Protein AF-0000000084947742 (afdb_homodimer)

Structure (mmCIF, N/CA/C/O backbone):
data_AF-0000000084947742-model_v1
#
loop_
_entity.id
_entity.type
_entity.pdbx_description
1 polymer 'TPR domain-containing protein'
#
loop_
_atom_site.group_PDB
_atom_site.id
_atom_site.type_symbol
_atom_site.label_atom_id
_atom_site.label_alt_id
_atom_site.label_comp_id
_atom_site.label_asym_id
_atom_site.label_entity_id
_atom_site.label_seq_id
_atom_site.pdbx_PDB_ins_code
_atom_site.Cartn_x
_atom_site.Cartn_y
_atom_site.Cartn_z
_atom_site.occupancy
_atom_site.B_iso_or_equiv
_atom_site.auth_seq_id
_atom_site.auth_comp_id
_atom_site.auth_asym_id
_atom_site.auth_atom_id
_atom_site.pdbx_PDB_model_num
ATOM 1 N N . MET A 1 1 ? -27.078 -65.938 -3.252 1 35.06 1 MET A N 1
ATOM 2 C CA . MET A 1 1 ? -26.5 -64.938 -4.16 1 35.06 1 MET A CA 1
ATOM 3 C C . MET A 1 1 ? -26.422 -63.594 -3.512 1 35.06 1 MET A C 1
ATOM 5 O O . MET A 1 1 ? -27.453 -62.969 -3.25 1 35.06 1 MET A O 1
ATOM 9 N N . LYS A 1 2 ? -25.5 -63.469 -2.447 1 47.81 2 LYS A N 1
ATOM 10 C CA . LYS A 1 2 ? -25.188 -62.281 -1.698 1 47.81 2 LYS A CA 1
ATOM 11 C C . LYS A 1 2 ? -24.812 -61.125 -2.637 1 47.81 2 LYS A C 1
ATOM 13 O O . LYS A 1 2 ? -23.859 -61.219 -3.404 1 47.81 2 LYS A O 1
ATOM 18 N N . LYS A 1 3 ? -25.828 -60.281 -3.062 1 44.94 3 LYS A N 1
ATOM 19 C CA . LYS A 1 3 ? -25.641 -59.062 -3.834 1 44.94 3 LYS A CA 1
ATOM 20 C C . LYS A 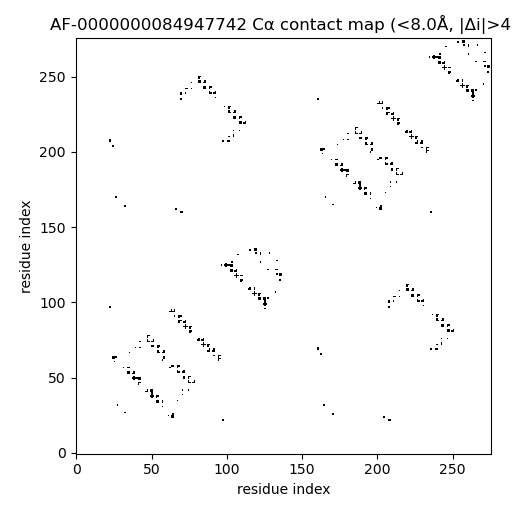1 3 ? -24.594 -58.156 -3.191 1 44.94 3 LYS A C 1
ATOM 22 O O . LYS A 1 3 ? -24.734 -57.75 -2.035 1 44.94 3 LYS A O 1
ATOM 27 N N . ILE A 1 4 ? -23.344 -58.125 -3.652 1 54.28 4 ILE A N 1
ATOM 28 C CA . ILE A 1 4 ? -22.234 -57.25 -3.318 1 54.28 4 ILE A CA 1
ATOM 29 C C . ILE A 1 4 ? -22.516 -55.844 -3.812 1 54.28 4 ILE A C 1
ATOM 31 O O . ILE A 1 4 ? -22.625 -55.625 -5.02 1 54.28 4 ILE A O 1
ATOM 35 N N . ILE A 1 5 ? -23.312 -55.031 -3.131 1 50.84 5 ILE A N 1
ATOM 36 C CA . ILE A 1 5 ? -23.5 -53.594 -3.402 1 50.84 5 ILE A CA 1
ATOM 37 C C . ILE A 1 5 ? -22.172 -52.875 -3.227 1 50.84 5 ILE A C 1
ATOM 39 O O . ILE A 1 5 ? -21.594 -52.844 -2.131 1 50.84 5 ILE A O 1
ATOM 43 N N . PHE A 1 6 ? -21.328 -52.812 -4.266 1 47.34 6 PHE A N 1
ATOM 44 C CA . PHE A 1 6 ? -20.156 -51.969 -4.359 1 47.34 6 PHE A CA 1
ATOM 45 C C . PHE A 1 6 ? -20.516 -50.5 -4.176 1 47.34 6 PHE A C 1
ATOM 47 O O . PHE A 1 6 ? -21.25 -49.938 -4.988 1 47.34 6 PHE A O 1
ATOM 54 N N . PHE A 1 7 ? -20.547 -49.969 -2.973 1 49.28 7 PHE A N 1
ATOM 55 C CA . PHE A 1 7 ? -20.625 -48.531 -2.672 1 49.28 7 PHE A CA 1
ATOM 56 C C . PHE A 1 7 ? -19.422 -47.812 -3.242 1 49.28 7 PHE A C 1
ATOM 58 O O . PHE A 1 7 ? -18.297 -48 -2.793 1 49.28 7 PHE A O 1
ATOM 65 N N . ILE A 1 8 ? -19.422 -47.406 -4.512 1 49.44 8 ILE A N 1
ATOM 66 C CA . ILE A 1 8 ? -18.453 -46.5 -5.113 1 49.44 8 ILE A CA 1
ATOM 67 C C . ILE A 1 8 ? -18.453 -45.188 -4.348 1 49.44 8 ILE A C 1
ATOM 69 O O . ILE A 1 8 ? -19.453 -44.469 -4.32 1 49.44 8 ILE A O 1
ATOM 73 N N . THR A 1 9 ? -17.609 -45.031 -3.322 1 49.88 9 THR A N 1
ATOM 74 C CA . THR A 1 9 ? -17.359 -43.781 -2.646 1 49.88 9 THR A CA 1
ATOM 75 C C . THR A 1 9 ? -16.75 -42.75 -3.609 1 49.88 9 THR A C 1
ATOM 77 O O . THR A 1 9 ? -15.656 -42.969 -4.152 1 49.88 9 THR A O 1
ATOM 80 N N . LEU A 1 10 ? -17.531 -42.031 -4.395 1 49.19 10 LEU A N 1
ATOM 81 C CA . LEU A 1 10 ? -17.094 -40.844 -5.164 1 49.19 10 LEU A CA 1
ATOM 82 C C . LEU A 1 10 ? -16.328 -39.875 -4.285 1 49.19 10 LEU A C 1
ATOM 84 O O . LEU A 1 10 ? -16.906 -39.25 -3.406 1 49.19 10 LEU A O 1
ATOM 88 N N . LEU A 1 11 ? -15.023 -40.094 -4.066 1 47.66 11 LEU A N 1
ATOM 89 C CA . LEU A 1 11 ? -14.117 -39.094 -3.48 1 47.66 11 LEU A CA 1
ATOM 90 C C . LEU A 1 11 ? -14.148 -37.812 -4.27 1 47.66 11 LEU A C 1
ATOM 92 O O . LEU A 1 11 ? -13.625 -37.75 -5.387 1 47.66 11 LEU A O 1
ATOM 96 N N . SER A 1 12 ? -15.141 -37 -4.176 1 46.06 12 SER A N 1
ATOM 97 C CA . SER A 1 12 ? -15.148 -35.625 -4.703 1 46.06 12 SER A CA 1
ATOM 98 C C . SER A 1 12 ? -13.898 -34.875 -4.266 1 46.06 12 SER A C 1
ATOM 100 O O . SER A 1 12 ? -13.648 -34.719 -3.066 1 46.06 12 SER A O 1
ATOM 102 N N . SER A 1 13 ? -12.758 -34.969 -4.988 1 45.84 13 SER A N 1
ATOM 103 C CA . SER A 1 13 ? -11.633 -34.062 -4.801 1 45.84 13 SER A CA 1
ATOM 104 C C . SER A 1 13 ? -12.102 -32.594 -4.758 1 45.84 13 SER A C 1
ATOM 106 O O . SER A 1 13 ? -12.703 -32.094 -5.711 1 45.84 13 SER A O 1
ATOM 108 N N . LEU A 1 14 ? -12.438 -32.125 -3.646 1 42.31 14 LEU A N 1
ATOM 109 C CA . LEU A 1 14 ? -12.539 -30.672 -3.461 1 42.31 14 LEU A CA 1
ATOM 110 C C . LEU A 1 14 ? -11.336 -29.953 -4.062 1 42.31 14 LEU A C 1
ATOM 112 O O . LEU A 1 14 ? -10.227 -30.031 -3.518 1 42.31 14 LEU A O 1
ATOM 116 N N . ILE A 1 15 ? -11.195 -29.984 -5.398 1 40.44 15 ILE A N 1
ATOM 117 C CA . ILE A 1 15 ? -10.289 -28.984 -5.969 1 40.44 15 ILE A CA 1
ATOM 118 C C . ILE A 1 15 ? -10.539 -27.625 -5.316 1 40.44 15 ILE A C 1
ATOM 120 O O . ILE A 1 15 ? -11.57 -27 -5.559 1 40.44 15 ILE A O 1
ATOM 124 N N . THR A 1 16 ? -10.023 -27.469 -4.152 1 38.75 16 THR A N 1
ATOM 125 C CA . THR A 1 16 ? -9.93 -26.109 -3.645 1 38.75 16 THR A CA 1
ATOM 126 C C . THR A 1 16 ? -9.344 -25.188 -4.699 1 38.75 16 THR A C 1
ATOM 128 O O . THR A 1 16 ? -8.172 -25.312 -5.07 1 38.75 16 THR A O 1
ATOM 131 N N . PHE A 1 17 ? -10.148 -24.75 -5.715 1 34.12 17 PHE A N 1
ATOM 132 C CA . PHE A 1 17 ? -9.727 -23.562 -6.453 1 34.12 17 PHE A CA 1
ATOM 133 C C . PHE A 1 17 ? -9.039 -22.562 -5.527 1 34.12 17 PHE A C 1
ATOM 135 O O . PHE A 1 17 ? -9.68 -21.984 -4.648 1 34.12 17 PHE A O 1
ATOM 142 N N . ALA A 1 18 ? -7.812 -22.75 -5.395 1 37.22 18 ALA A N 1
ATOM 143 C CA . ALA A 1 18 ? -7.09 -21.562 -4.93 1 37.22 18 ALA A CA 1
ATOM 1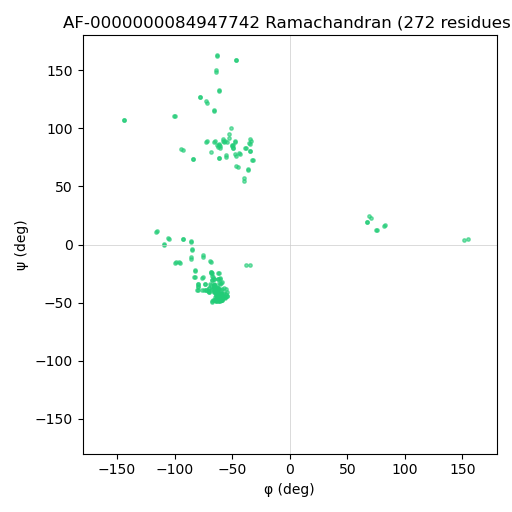44 C C . ALA A 1 18 ? -7.637 -20.297 -5.57 1 37.22 18 ALA A C 1
ATOM 146 O O . ALA A 1 18 ? -7.637 -20.156 -6.797 1 37.22 18 ALA A O 1
ATOM 147 N N . GLN A 1 19 ? -8.656 -19.75 -5.086 1 34.69 19 GLN A N 1
ATOM 148 C CA . GLN A 1 19 ? -8.992 -18.406 -5.566 1 34.69 19 GLN A CA 1
ATOM 149 C C . GLN A 1 19 ? -7.727 -17.609 -5.871 1 34.69 19 GLN A C 1
ATOM 151 O O . GLN A 1 19 ? -6.941 -17.297 -4.969 1 34.69 19 GLN A O 1
ATOM 156 N N . ASN A 1 20 ? -7.164 -17.844 -7.012 1 34.53 20 ASN A N 1
ATOM 157 C CA . ASN A 1 20 ? -6.238 -16.812 -7.48 1 34.53 20 ASN A CA 1
ATOM 158 C C . ASN A 1 20 ? -6.723 -15.422 -7.109 1 34.53 20 ASN A C 1
ATOM 160 O O . ASN A 1 20 ? -7.734 -14.953 -7.637 1 34.53 20 ASN A O 1
ATOM 164 N N . GLU A 1 21 ? -6.777 -15.18 -5.895 1 37.41 21 GLU A N 1
ATOM 165 C CA . GLU A 1 21 ? -7.066 -13.773 -5.621 1 37.41 21 GLU A CA 1
ATOM 166 C C . GLU A 1 21 ? -6.48 -12.867 -6.695 1 37.41 21 GLU A C 1
ATOM 168 O O . GLU A 1 21 ? -5.262 -12.703 -6.777 1 37.41 21 GLU A O 1
ATOM 173 N N . GLU A 1 22 ? -7.152 -12.922 -7.887 1 37.59 22 GLU A N 1
ATOM 174 C CA . GLU A 1 22 ? -6.797 -11.938 -8.906 1 37.59 22 GLU A CA 1
ATOM 175 C C . GLU A 1 22 ? -6.402 -10.609 -8.281 1 37.59 22 GLU A C 1
ATOM 177 O O . GLU A 1 22 ? -7.148 -10.047 -7.477 1 37.59 22 GLU A O 1
ATOM 182 N N . ILE A 1 23 ? -5.168 -10.5 -8.008 1 42.75 23 ILE A N 1
ATOM 183 C CA . ILE A 1 23 ? -4.645 -9.18 -7.672 1 42.75 23 ILE A CA 1
ATOM 184 C C . ILE A 1 23 ? -5.289 -8.125 -8.562 1 42.75 23 ILE A C 1
ATOM 186 O O . ILE A 1 23 ? -4.945 -8.016 -9.742 1 42.75 23 ILE A O 1
ATOM 190 N N . VAL A 1 24 ? -6.637 -8.039 -8.617 1 38.62 24 VAL A N 1
ATOM 191 C CA . VAL A 1 24 ? -7.281 -7.043 -9.461 1 38.62 24 VAL A CA 1
ATOM 192 C C . VAL A 1 24 ? -6.887 -5.641 -9 1 38.62 24 VAL A C 1
ATOM 194 O O . VAL A 1 24 ? -7.18 -5.25 -7.863 1 38.62 24 VAL A O 1
ATOM 197 N N . ASP A 1 25 ? -5.637 -5.156 -9.266 1 47.38 25 ASP A N 1
ATOM 198 C CA . ASP A 1 25 ? -5.402 -3.719 -9.148 1 47.38 25 ASP A CA 1
ATOM 199 C C . ASP A 1 25 ? -6.223 -2.941 -10.18 1 47.38 25 ASP A C 1
ATOM 201 O O . ASP A 1 25 ? -6.184 -3.246 -11.367 1 47.38 25 ASP A O 1
ATOM 205 N N . ASN A 1 26 ? -7.414 -2.564 -9.844 1 53.66 26 ASN A N 1
ATOM 206 C CA . ASN A 1 26 ? -8.227 -1.759 -10.75 1 53.66 26 ASN A CA 1
ATOM 207 C C . ASN A 1 26 ? -7.711 -0.324 -10.836 1 53.66 26 ASN A C 1
ATOM 209 O O . ASN A 1 26 ? -7.895 0.463 -9.906 1 53.66 26 ASN A O 1
ATOM 213 N N . PRO A 1 27 ? -6.766 -0.115 -11.789 1 61 27 PRO A N 1
ATOM 214 C CA . PRO A 1 27 ? -6.355 1.28 -11.977 1 61 27 PRO A CA 1
ATOM 215 C C . PRO A 1 27 ? -7.543 2.236 -12.055 1 61 27 PRO A C 1
ATOM 217 O O . PRO A 1 27 ? -8.672 1.81 -12.328 1 61 27 PRO A O 1
ATOM 220 N N . PHE A 1 28 ? -7.234 3.482 -11.789 1 70.69 28 PHE A N 1
ATOM 221 C CA . PHE A 1 28 ? -8.273 4.492 -11.914 1 70.69 28 PHE A CA 1
ATOM 222 C C . PHE A 1 28 ? -8.789 4.562 -13.344 1 70.69 28 PHE A C 1
ATOM 224 O O . PHE A 1 28 ? -8.008 4.504 -14.297 1 70.69 28 PHE A O 1
ATOM 231 N N . THR A 1 29 ? -10.055 4.57 -13.469 1 75.44 29 THR A N 1
ATOM 232 C CA . THR A 1 29 ? -10.625 4.965 -14.75 1 75.44 29 THR A CA 1
ATOM 233 C C . THR A 1 29 ? -10.281 6.414 -15.078 1 75.44 29 THR A C 1
ATOM 235 O O . THR A 1 29 ? -9.844 7.164 -14.195 1 75.44 29 THR A O 1
ATOM 238 N N . PRO A 1 30 ? -10.398 6.844 -16.328 1 79.62 30 PRO A N 1
ATOM 239 C CA . PRO A 1 30 ? -10.141 8.242 -16.656 1 79.62 30 PRO A CA 1
ATOM 240 C C . PRO A 1 30 ? -10.977 9.211 -15.82 1 79.62 30 PRO A C 1
ATOM 242 O O . PRO A 1 30 ? -10.484 10.266 -15.414 1 79.62 30 PRO A O 1
ATOM 245 N N . GLU A 1 31 ? -12.219 8.875 -15.617 1 85.31 31 GLU A N 1
ATOM 246 C CA . GLU A 1 31 ? -13.078 9.719 -14.797 1 85.31 31 GLU A CA 1
ATOM 247 C C . GLU A 1 31 ? -12.57 9.805 -13.359 1 85.31 31 GLU A C 1
ATOM 249 O O . GLU A 1 31 ? -12.531 10.883 -12.773 1 85.31 31 GLU A O 1
ATOM 254 N N . GLU A 1 32 ? -12.148 8.648 -12.852 1 83.38 32 GLU A N 1
ATOM 255 C CA . GLU A 1 32 ? -11.609 8.602 -11.492 1 83.38 32 GLU A CA 1
ATOM 256 C C . GLU A 1 32 ? -10.312 9.398 -11.391 1 83.38 32 GLU A C 1
ATOM 258 O O . GLU A 1 32 ? -10.07 10.062 -10.383 1 83.38 32 GLU A O 1
ATOM 263 N N . ASN A 1 33 ? -9.57 9.32 -12.398 1 82.19 33 ASN A N 1
ATOM 264 C CA . ASN A 1 33 ? -8.32 10.07 -12.43 1 82.19 33 ASN A CA 1
ATOM 265 C C . ASN A 1 33 ? -8.57 11.578 -12.391 1 82.19 33 ASN A C 1
ATOM 267 O O . ASN A 1 33 ? -7.859 12.312 -11.711 1 82.19 33 ASN A O 1
ATOM 271 N N . THR A 1 34 ? -9.516 12.016 -13.211 1 87.12 34 THR A N 1
ATOM 272 C CA . THR A 1 34 ? -9.883 13.43 -13.219 1 87.12 34 THR A CA 1
ATOM 273 C C . THR A 1 34 ? -10.375 13.859 -11.836 1 87.12 34 THR A C 1
ATOM 275 O O . THR A 1 34 ? -9.984 14.914 -11.336 1 87.12 34 THR A O 1
ATOM 278 N N . LEU A 1 35 ? -11.242 13.086 -11.273 1 91.5 35 LEU A N 1
ATOM 279 C CA . LEU A 1 35 ? -11.758 13.383 -9.938 1 91.5 35 LEU A CA 1
ATOM 280 C C . LEU A 1 35 ? -10.625 13.43 -8.914 1 91.5 35 LEU A C 1
ATOM 282 O O . LEU A 1 35 ? -10.594 14.32 -8.062 1 91.5 35 LEU A O 1
ATOM 286 N N . PHE A 1 36 ? -9.734 12.547 -9.008 1 89.12 36 PHE A N 1
ATOM 287 C CA . PHE A 1 36 ? -8.602 12.492 -8.086 1 89.12 36 PHE A CA 1
ATOM 288 C C . PHE A 1 36 ? -7.742 13.742 -8.219 1 89.12 36 PHE A C 1
ATOM 290 O O . PHE A 1 36 ? -7.367 14.352 -7.215 1 89.12 36 PHE A O 1
ATOM 297 N N . SER A 1 37 ? -7.5 14.094 -9.438 1 87.62 37 SER A N 1
ATOM 298 C CA . SER A 1 37 ? -6.707 15.297 -9.68 1 87.62 37 SER A CA 1
ATOM 299 C C . SER A 1 37 ? -7.391 16.531 -9.117 1 87.62 37 SER A C 1
ATOM 301 O O . SER A 1 37 ? -6.738 17.391 -8.508 1 87.62 37 SER A O 1
ATOM 303 N N . LYS A 1 38 ? -8.586 16.641 -9.297 1 94.12 38 LYS A N 1
ATOM 304 C CA . LYS A 1 38 ? -9.344 17.766 -8.758 1 94.12 38 LYS A CA 1
ATOM 305 C C . LYS A 1 38 ? -9.32 17.766 -7.234 1 94.12 38 LYS A C 1
ATOM 307 O O . LYS A 1 38 ? -9.203 18.812 -6.609 1 94.12 38 LYS A O 1
ATOM 312 N N . ALA A 1 39 ? -9.5 16.594 -6.668 1 94.88 39 ALA A N 1
ATOM 313 C CA . ALA A 1 39 ? -9.461 16.469 -5.211 1 94.88 39 ALA A CA 1
ATOM 314 C C . ALA A 1 39 ? -8.133 16.969 -4.656 1 94.88 39 ALA A C 1
ATOM 316 O O . ALA A 1 39 ? -8.102 17.688 -3.652 1 94.88 39 ALA A O 1
ATOM 317 N N . LEU A 1 40 ? -7.07 16.625 -5.32 1 90.62 40 LEU A N 1
ATOM 318 C CA . LEU A 1 40 ? -5.742 17.047 -4.891 1 90.62 40 LEU A CA 1
ATOM 319 C C . LEU A 1 40 ? -5.598 18.562 -5.008 1 90.62 40 LEU A C 1
ATOM 321 O O . LEU A 1 40 ? -4.965 19.203 -4.156 1 90.62 40 LEU A O 1
ATOM 325 N N . GLU A 1 41 ? -6.117 19.047 -6.027 1 93 41 GLU A N 1
ATOM 326 C CA . GLU A 1 41 ? -6.102 20.5 -6.188 1 93 41 GLU A CA 1
ATOM 327 C C . GLU A 1 41 ? -6.832 21.188 -5.039 1 93 41 GLU A C 1
ATOM 329 O O . GLU A 1 41 ? -6.352 22.203 -4.504 1 93 41 GLU A O 1
ATOM 334 N N . LYS A 1 42 ? -8.008 20.734 -4.688 1 96.56 42 LYS A N 1
ATOM 335 C CA . LYS A 1 42 ? -8.766 21.281 -3.57 1 96.56 42 LYS A CA 1
ATOM 336 C C . LYS A 1 42 ? -7.98 21.156 -2.266 1 96.56 42 LYS A C 1
ATOM 338 O O . LYS A 1 42 ? -7.957 22.094 -1.459 1 96.56 42 LYS A O 1
ATOM 343 N N . LEU A 1 43 ? -7.375 20.031 -2.082 1 94.31 43 LEU A N 1
ATOM 344 C CA . LEU A 1 43 ? -6.566 19.812 -0.887 1 94.31 43 LEU A CA 1
ATOM 345 C C . LEU A 1 43 ? -5.438 20.844 -0.8 1 94.31 43 LEU A C 1
ATOM 347 O O . LEU A 1 43 ? -5.23 21.453 0.247 1 94.31 43 LEU A O 1
ATOM 351 N N . ASN A 1 44 ? -4.754 21.047 -1.874 1 92.12 44 ASN A N 1
ATOM 352 C CA . ASN A 1 44 ? -3.617 21.953 -1.927 1 92.12 44 ASN A CA 1
ATOM 353 C C . ASN A 1 44 ? -4.059 23.406 -1.753 1 92.12 44 ASN A C 1
ATOM 355 O O . ASN A 1 44 ? -3.293 24.234 -1.26 1 92.12 44 ASN A O 1
ATOM 359 N N . SER A 1 45 ? -5.27 23.656 -2.07 1 95.88 45 SER A N 1
ATOM 360 C CA . SER A 1 45 ? -5.828 25 -1.916 1 95.88 45 SER A CA 1
ATOM 361 C C . SER A 1 45 ? -6.504 25.172 -0.558 1 95.88 45 SER A C 1
ATOM 363 O O . SER A 1 45 ? -7.219 26.141 -0.327 1 95.88 45 SER A O 1
ATOM 365 N N . LYS A 1 46 ? -6.402 24.156 0.272 1 96.62 46 LYS A N 1
ATOM 366 C CA . LYS A 1 46 ? -6.918 24.141 1.639 1 96.62 46 LYS A CA 1
ATOM 367 C C . LYS A 1 46 ? -8.445 24.188 1.651 1 96.62 46 LYS A C 1
ATOM 369 O O . LYS A 1 46 ? -9.047 24.719 2.586 1 96.62 46 LYS A O 1
ATOM 374 N N . LYS A 1 47 ? -9.039 23.844 0.568 1 97.56 47 LYS A N 1
ATOM 375 C CA . LYS A 1 47 ? -10.477 23.609 0.514 1 97.56 47 LYS A CA 1
ATOM 376 C C . LYS A 1 47 ? -10.812 22.188 0.952 1 97.56 47 LYS A C 1
ATOM 378 O O . LYS A 1 47 ? -11.312 21.391 0.156 1 97.56 47 LYS A O 1
ATOM 383 N N . TYR A 1 48 ? -10.727 21.922 2.16 1 97.69 48 TYR A N 1
ATOM 384 C CA . TYR A 1 48 ? -10.734 20.562 2.717 1 97.69 48 TYR A CA 1
ATOM 385 C C . TYR A 1 48 ? -12.109 19.938 2.572 1 97.69 48 TYR A C 1
ATOM 387 O O . TYR A 1 48 ? -12.227 18.766 2.18 1 97.69 48 TYR A O 1
ATOM 395 N N . PRO A 1 49 ? -13.195 20.688 2.799 1 98.31 49 PRO A N 1
ATOM 396 C CA . PRO A 1 49 ? -14.5 20.047 2.654 1 98.31 49 PRO A CA 1
ATOM 397 C C . PRO A 1 49 ? -14.758 19.531 1.236 1 98.31 49 PRO A C 1
ATOM 399 O O . PRO A 1 49 ? -15.305 18.438 1.058 1 98.31 49 PRO A O 1
ATOM 402 N N . ASP A 1 50 ? -14.305 20.312 0.278 1 98.38 50 ASP A N 1
ATOM 403 C CA . ASP A 1 50 ? -14.461 19.891 -1.108 1 98.38 50 ASP A CA 1
ATOM 404 C C . ASP A 1 50 ? -13.602 18.656 -1.407 1 98.38 50 ASP A C 1
ATOM 406 O O . ASP A 1 50 ? -14.055 17.719 -2.059 1 98.38 50 ASP A O 1
ATOM 410 N N . ALA A 1 51 ? -12.359 18.719 -1.03 1 97.44 51 ALA A N 1
ATOM 411 C CA . ALA A 1 51 ? -11.453 17.578 -1.207 1 97.44 51 ALA A CA 1
ATOM 412 C C . ALA A 1 51 ? -12.031 16.312 -0.571 1 97.44 51 ALA A C 1
ATOM 414 O O . ALA A 1 51 ? -12.016 15.25 -1.184 1 97.44 51 ALA A O 1
ATOM 415 N N . ILE A 1 52 ? -12.586 16.422 0.671 1 98.19 52 ILE A N 1
ATOM 416 C CA . ILE A 1 52 ? -13.148 15.305 1.422 1 98.19 52 ILE A CA 1
ATOM 417 C C . ILE A 1 52 ? -14.289 14.68 0.629 1 98.19 52 ILE A C 1
ATOM 419 O O . ILE A 1 52 ? -14.359 13.453 0.49 1 98.19 52 ILE A O 1
ATOM 423 N N . GLU A 1 53 ? -15.133 15.492 0.113 1 97.94 53 GLU A N 1
ATOM 424 C CA . GLU A 1 53 ? -16.266 14.992 -0.666 1 97.94 53 GLU A CA 1
ATOM 425 C C . GLU A 1 53 ? -15.789 14.211 -1.888 1 97.94 53 GLU A C 1
ATOM 427 O O . GLU A 1 53 ? -16.266 13.109 -2.152 1 97.94 53 GLU A O 1
ATOM 432 N N . MET A 1 54 ? -14.883 14.781 -2.6 1 96.69 54 MET A N 1
ATOM 433 C CA . MET A 1 54 ? -14.391 14.164 -3.83 1 96.69 54 MET A CA 1
ATOM 434 C C . MET A 1 54 ? -13.648 12.867 -3.535 1 96.69 54 MET A C 1
ATOM 436 O O . MET A 1 54 ? -13.828 11.867 -4.234 1 96.69 54 MET A O 1
ATOM 440 N N . LEU A 1 55 ? -12.859 12.852 -2.508 1 95.81 55 LEU A N 1
ATOM 441 C CA . LEU A 1 55 ? -12.086 11.664 -2.152 1 95.81 55 LEU A CA 1
ATOM 442 C C . LEU A 1 55 ? -12.992 10.555 -1.629 1 95.81 55 LEU A C 1
ATOM 444 O O . LEU A 1 55 ? -12.773 9.375 -1.92 1 95.81 55 LEU A O 1
ATOM 448 N N . ASN A 1 56 ? -13.984 10.922 -0.896 1 96.31 56 ASN A N 1
ATOM 449 C CA . ASN A 1 56 ? -14.953 9.922 -0.458 1 96.31 56 ASN A CA 1
ATOM 450 C C . ASN A 1 56 ? -15.68 9.289 -1.641 1 96.31 56 ASN A C 1
ATOM 452 O O . ASN A 1 56 ? -15.961 8.086 -1.635 1 96.31 56 ASN A O 1
ATOM 456 N N . LYS A 1 57 ? -15.961 10.07 -2.609 1 94.94 57 LYS A N 1
ATOM 457 C CA . LYS A 1 57 ? -16.578 9.531 -3.816 1 94.94 57 LYS A CA 1
ATOM 458 C C . LYS A 1 57 ? -15.656 8.523 -4.5 1 94.94 57 LYS A C 1
ATOM 460 O O . LYS A 1 57 ? -16.125 7.48 -4.98 1 94.94 57 LYS A O 1
ATOM 465 N N . LEU A 1 58 ? -14.414 8.867 -4.578 1 91.19 58 LEU A N 1
ATOM 466 C CA . LEU A 1 58 ? -13.43 7.973 -5.184 1 91.19 58 LEU A CA 1
ATOM 467 C C . LEU A 1 58 ? -13.367 6.648 -4.43 1 91.19 58 LEU A C 1
ATOM 469 O O . LEU A 1 58 ? -13.344 5.582 -5.047 1 91.19 58 LEU A O 1
ATOM 473 N N . ILE A 1 59 ? -13.352 6.688 -3.109 1 89.81 59 ILE A N 1
ATOM 474 C CA . ILE A 1 59 ? -13.242 5.496 -2.271 1 89.81 59 ILE A CA 1
ATOM 475 C C . ILE A 1 59 ? -14.516 4.66 -2.396 1 89.81 59 ILE A C 1
ATOM 477 O O . ILE A 1 59 ? -14.461 3.43 -2.377 1 89.81 59 ILE A O 1
ATOM 481 N N . SER A 1 60 ? -15.602 5.348 -2.535 1 89.94 60 SER A N 1
ATOM 482 C CA . SER A 1 60 ? -16.859 4.637 -2.689 1 89.94 60 SER A CA 1
ATOM 483 C C . SER A 1 60 ? -16.906 3.879 -4.012 1 89.94 60 SER A C 1
ATOM 485 O O . SER A 1 60 ? -17.547 2.828 -4.105 1 89.94 60 SER A O 1
ATOM 487 N N . SER A 1 61 ? -16.219 4.434 -5.004 1 83.62 61 SER A N 1
ATOM 488 C CA . SER A 1 61 ? -16.203 3.807 -6.324 1 83.62 61 SER A CA 1
ATOM 489 C C . SER A 1 61 ? -15.219 2.643 -6.371 1 83.62 61 SER A C 1
ATOM 491 O O . SER A 1 61 ? -15.461 1.641 -7.043 1 83.62 61 SER A O 1
ATOM 493 N N . ASN A 1 62 ? -14.102 2.832 -5.734 1 74 62 ASN A N 1
ATOM 494 C CA . ASN A 1 62 ? -13.07 1.807 -5.676 1 74 62 ASN A CA 1
ATOM 495 C C . ASN A 1 62 ? -12.359 1.803 -4.324 1 74 62 ASN A C 1
ATOM 497 O O . ASN A 1 62 ? -11.453 2.609 -4.09 1 74 62 ASN A O 1
ATOM 501 N N . LYS A 1 63 ? -12.625 0.823 -3.523 1 74.88 63 LYS A N 1
ATOM 502 C CA . LYS A 1 63 ? -12.117 0.79 -2.156 1 74.88 63 LYS A 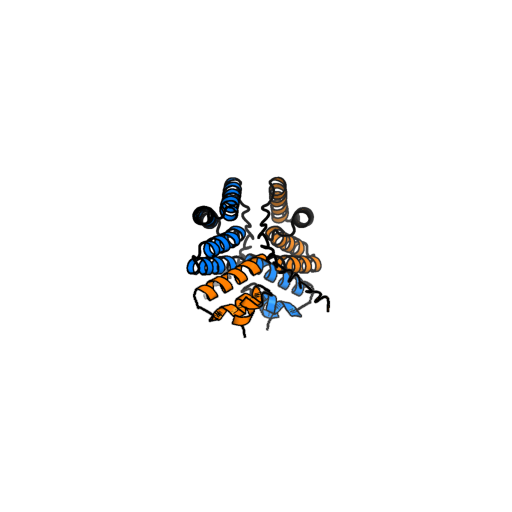CA 1
ATOM 503 C C . LYS A 1 63 ? -10.711 0.202 -2.111 1 74.88 63 LYS A C 1
ATOM 505 O O . LYS A 1 63 ? -10.047 0.241 -1.071 1 74.88 63 LYS A O 1
ATOM 510 N N . GLU A 1 64 ? -10.281 -0.211 -3.178 1 67.19 64 GLU A N 1
ATOM 511 C CA . GLU A 1 64 ? -9.023 -0.951 -3.16 1 67.19 64 GLU A CA 1
ATOM 512 C C . GLU A 1 64 ? -7.84 -0.037 -3.467 1 67.19 64 GLU A C 1
ATOM 514 O O . GLU A 1 64 ? -6.688 -0.396 -3.211 1 67.19 64 GLU A O 1
ATOM 519 N N . HIS A 1 65 ? -8.188 1.103 -3.998 1 69.56 65 HIS A N 1
ATOM 520 C CA . HIS A 1 65 ? -7.094 2.031 -4.27 1 69.56 65 HIS A CA 1
ATOM 521 C C . HIS A 1 65 ? -6.633 2.727 -2.992 1 69.56 65 HIS A C 1
ATOM 523 O O . HIS A 1 65 ? -7.422 3.4 -2.328 1 69.56 65 HIS A O 1
ATOM 529 N N . LYS A 1 66 ? -5.379 2.697 -2.666 1 70.94 66 LYS A N 1
ATOM 530 C CA . LYS A 1 66 ? -4.883 3.191 -1.387 1 70.94 66 LYS A CA 1
ATOM 531 C C . LYS A 1 66 ? -4.688 4.703 -1.42 1 70.94 66 LYS A C 1
ATOM 533 O O . LYS A 1 66 ? -4.859 5.379 -0.405 1 70.94 66 LYS A O 1
ATOM 538 N N . SER A 1 67 ? -4.426 5.207 -2.602 1 78.38 67 SER A N 1
ATOM 539 C CA . SER A 1 67 ? -4.008 6.602 -2.695 1 78.38 67 SER A CA 1
ATOM 540 C C . SER A 1 67 ? -5.07 7.539 -2.131 1 78.38 67 SER A C 1
ATOM 542 O O . SER A 1 67 ? -4.754 8.469 -1.382 1 78.38 67 SER A O 1
ATOM 544 N N . PRO A 1 68 ? -6.348 7.293 -2.492 1 87.44 68 PRO A N 1
ATOM 545 C CA . PRO A 1 68 ? -7.332 8.234 -1.951 1 87.44 68 PRO A CA 1
ATOM 546 C C . PRO A 1 68 ? -7.367 8.234 -0.425 1 87.44 68 PRO A C 1
ATOM 548 O O . PRO A 1 68 ? -7.672 9.266 0.186 1 87.44 68 PRO A O 1
ATOM 551 N N . TYR A 1 69 ? -7.051 7.148 0.198 1 88.12 69 TYR A N 1
ATOM 552 C CA . TYR A 1 69 ? -7.062 7.094 1.655 1 88.12 69 TYR A CA 1
ATOM 553 C C . TYR A 1 69 ? -5.996 8.016 2.242 1 88.12 69 TYR A C 1
ATOM 555 O O . TYR A 1 69 ? -6.23 8.672 3.262 1 88.12 69 TYR A O 1
ATOM 563 N N . PHE A 1 70 ? -4.918 8.117 1.636 1 86.81 70 PHE A N 1
ATOM 564 C CA . PHE A 1 70 ? -3.826 8.961 2.105 1 86.81 70 PHE A CA 1
ATOM 565 C C . PHE A 1 70 ? -4.246 10.43 2.123 1 86.81 70 PHE A C 1
ATOM 567 O O . PHE A 1 70 ? -4.07 11.117 3.131 1 86.81 70 PHE A O 1
ATOM 574 N N . TYR A 1 71 ? -4.832 10.773 1.101 1 90.25 71 TYR A N 1
ATOM 575 C CA . TYR A 1 71 ? -5.172 12.188 0.963 1 90.25 71 TYR A CA 1
ATOM 576 C C . TYR A 1 71 ? -6.422 12.531 1.766 1 90.25 71 TYR A C 1
ATOM 578 O O . TYR A 1 71 ? -6.543 13.641 2.295 1 90.25 71 TYR A O 1
ATOM 586 N N . LEU A 1 72 ? -7.301 11.594 1.825 1 95.19 72 LEU A N 1
ATOM 587 C CA . LEU A 1 72 ? -8.492 11.82 2.633 1 95.19 72 LEU A CA 1
ATOM 588 C C . LEU A 1 72 ? -8.133 11.969 4.105 1 95.19 72 LEU A C 1
ATOM 590 O O . LEU A 1 72 ? -8.711 12.805 4.805 1 95.19 72 LEU A O 1
ATOM 594 N N . THR A 1 73 ? -7.141 11.172 4.551 1 96.19 73 THR A N 1
ATOM 595 C CA . THR A 1 73 ? -6.707 11.312 5.934 1 96.19 73 THR A CA 1
ATOM 596 C C . THR A 1 73 ? -6.105 12.695 6.172 1 96.19 73 THR A C 1
ATOM 598 O O . THR A 1 73 ? -6.391 13.344 7.184 1 96.19 73 THR A O 1
ATOM 601 N N . GLN A 1 74 ? -5.344 13.156 5.262 1 93.94 74 GLN A N 1
ATOM 602 C CA . GLN A 1 74 ? -4.77 14.492 5.383 1 93.94 74 GLN A CA 1
ATOM 603 C C . GLN A 1 74 ? -5.859 15.562 5.41 1 93.94 74 GLN A C 1
ATOM 605 O O . GLN A 1 74 ? -5.805 16.484 6.223 1 93.94 74 GLN A O 1
ATOM 610 N N . ALA A 1 75 ? -6.77 15.461 4.551 1 96.94 75 ALA A N 1
ATOM 611 C CA . ALA A 1 75 ? -7.867 16.422 4.484 1 96.94 75 ALA A CA 1
ATOM 612 C C . ALA A 1 75 ? -8.641 16.469 5.797 1 96.94 75 ALA A C 1
ATOM 614 O O . ALA A 1 75 ? -8.914 17.547 6.332 1 96.94 75 ALA A O 1
ATOM 615 N N . TYR A 1 76 ? -8.992 15.305 6.324 1 98.12 76 TYR A N 1
ATOM 616 C CA . TYR A 1 76 ? -9.711 15.25 7.594 1 98.12 76 TYR A CA 1
ATOM 617 C C . TYR A 1 76 ? -8.883 15.867 8.719 1 98.12 76 TYR A C 1
ATOM 619 O O . TYR A 1 76 ? -9.414 16.594 9.562 1 98.12 76 TYR A O 1
ATOM 627 N N . PHE A 1 77 ? -7.621 15.57 8.727 1 97.62 77 PHE A N 1
ATOM 628 C CA . PHE A 1 77 ? -6.762 16.094 9.781 1 97.62 77 PHE A CA 1
ATOM 629 C C . PHE A 1 77 ? -6.684 17.609 9.711 1 97.62 77 PHE A C 1
ATOM 631 O O . PHE A 1 77 ? -6.875 18.297 10.719 1 97.62 77 PHE A O 1
ATOM 638 N N . GLU A 1 78 ? -6.441 18.078 8.531 1 96.56 78 GLU A N 1
ATOM 639 C CA . GLU A 1 78 ? -6.305 19.531 8.344 1 96.56 78 GLU A CA 1
ATOM 640 C C . GLU A 1 78 ? -7.621 20.25 8.617 1 96.56 78 GLU A C 1
ATOM 642 O O . GLU A 1 78 ? -7.629 21.391 9.062 1 96.56 78 GLU A O 1
ATOM 647 N N . ASN A 1 79 ? -8.703 19.578 8.367 1 97.75 79 ASN A N 1
ATOM 648 C CA . ASN A 1 79 ? -10.023 20.141 8.633 1 97.75 79 ASN A CA 1
ATOM 649 C C . ASN A 1 79 ? -10.445 19.906 10.078 1 97.75 79 ASN A C 1
ATOM 651 O O . ASN A 1 79 ? -11.609 20.125 10.438 1 97.75 79 ASN A O 1
ATOM 655 N N . LYS A 1 80 ? -9.57 19.297 10.883 1 97.81 80 LYS A N 1
ATOM 656 C CA . LYS A 1 80 ? -9.727 19.094 12.32 1 97.81 80 LYS A CA 1
ATOM 657 C C . LYS A 1 80 ? -10.836 18.094 12.625 1 97.81 80 LYS A C 1
ATOM 659 O O . LYS A 1 80 ? -11.5 18.188 13.656 1 97.81 80 LYS A O 1
ATOM 664 N N . GLN A 1 81 ? -11.109 17.25 11.711 1 98.25 81 GLN A N 1
ATOM 665 C CA . GLN A 1 81 ? -11.969 16.094 11.906 1 98.25 81 GLN A CA 1
ATOM 666 C C . GLN A 1 81 ? -11.148 14.859 12.258 1 98.25 81 GLN A C 1
ATOM 668 O O . GLN A 1 81 ? -11.008 13.945 11.438 1 98.25 81 GLN A O 1
ATOM 673 N N . TYR A 1 82 ? -10.812 14.75 13.461 1 97.81 82 TYR A N 1
ATOM 674 C CA . TYR A 1 82 ? -9.805 13.789 13.883 1 97.81 82 TYR A CA 1
ATOM 675 C C . TYR A 1 82 ? -10.391 12.391 13.992 1 97.81 82 TYR A C 1
ATOM 677 O O . TYR A 1 82 ? -9.711 11.398 13.695 1 97.81 82 TYR A O 1
ATOM 685 N N . SER A 1 83 ? -11.633 12.258 14.422 1 97.81 83 SER A N 1
ATOM 686 C CA . SER A 1 83 ? -12.25 10.938 14.508 1 97.81 83 SER A CA 1
ATOM 687 C C . SER A 1 83 ? -12.367 10.289 13.133 1 97.81 83 SER A C 1
ATOM 689 O O . SER A 1 83 ? -12.062 9.109 12.969 1 97.81 83 SER A O 1
ATOM 691 N N . GLU A 1 84 ? -12.781 11.117 12.195 1 97.94 84 GLU A N 1
ATOM 692 C CA . GLU A 1 84 ? -12.875 10.633 10.82 1 97.94 84 GLU A CA 1
ATOM 693 C C . GLU A 1 84 ? -11.492 10.312 10.25 1 97.94 84 GLU A C 1
ATOM 695 O O . GLU A 1 84 ? -11.328 9.328 9.523 1 97.94 84 GLU A O 1
ATOM 700 N N . CYS A 1 85 ? -10.531 11.133 10.594 1 97.5 85 CYS A N 1
ATOM 701 C CA . CYS A 1 85 ? -9.156 10.867 10.188 1 97.5 85 CYS A CA 1
ATOM 702 C C . CYS A 1 85 ? -8.695 9.492 10.656 1 97.5 85 CYS A C 1
ATOM 704 O O . CYS A 1 85 ? -8.195 8.703 9.867 1 97.5 85 CYS A O 1
ATOM 706 N N . VAL A 1 86 ? -8.984 9.164 11.898 1 96.69 86 VAL A N 1
ATOM 707 C CA . VAL A 1 86 ? -8.586 7.883 12.469 1 96.69 86 VAL A CA 1
ATOM 708 C C . VAL A 1 86 ? -9.289 6.746 11.727 1 96.69 86 VAL A C 1
ATOM 710 O O . VAL A 1 86 ? -8.664 5.734 11.398 1 96.69 86 VAL A O 1
ATOM 713 N N . GLU A 1 87 ? -10.531 6.945 11.484 1 95.81 87 GLU A N 1
ATOM 714 C CA . GLU A 1 87 ? -11.305 5.926 10.789 1 95.81 87 GLU A CA 1
ATOM 715 C C . GLU A 1 87 ? -10.742 5.648 9.406 1 95.81 87 GLU A C 1
ATOM 717 O O . GLU A 1 87 ? -10.531 4.492 9.031 1 95.81 87 GLU A O 1
ATOM 722 N N . ILE A 1 88 ? -10.414 6.688 8.672 1 95 88 ILE A N 1
ATOM 723 C CA . ILE A 1 88 ? -9.945 6.531 7.305 1 95 88 ILE A CA 1
ATOM 724 C C . ILE A 1 88 ? -8.523 5.957 7.309 1 95 88 ILE A C 1
ATOM 726 O O . ILE A 1 88 ? -8.188 5.113 6.477 1 95 88 ILE A O 1
ATOM 730 N N . CYS A 1 89 ? -7.703 6.391 8.219 1 92.19 89 CYS A N 1
ATOM 731 C CA . CYS A 1 89 ? -6.383 5.793 8.359 1 92.19 89 CYS A CA 1
ATOM 732 C C . CYS A 1 89 ? -6.484 4.293 8.594 1 92.19 89 CYS A C 1
ATOM 734 O O . CYS A 1 89 ? -5.781 3.508 7.957 1 92.19 89 CYS A O 1
ATOM 736 N N . THR A 1 90 ? -7.359 3.924 9.477 1 89.75 90 THR A N 1
ATOM 737 C CA . THR A 1 90 ? -7.531 2.521 9.836 1 89.75 90 THR A CA 1
ATOM 738 C C . THR A 1 90 ? -8 1.706 8.633 1 89.75 90 THR A C 1
ATOM 740 O O . THR A 1 90 ? -7.484 0.618 8.375 1 89.75 90 THR A O 1
ATOM 743 N N . LYS A 1 91 ? -8.945 2.26 7.895 1 87.44 91 LYS A N 1
ATOM 744 C CA . LYS A 1 91 ? -9.414 1.582 6.691 1 87.44 91 LYS A CA 1
ATOM 745 C C . LYS A 1 91 ? -8.289 1.442 5.668 1 87.44 91 LYS A C 1
ATOM 747 O O . LYS A 1 91 ? -8.117 0.379 5.066 1 87.44 91 LYS A O 1
ATOM 752 N N . GLY A 1 92 ? -7.566 2.584 5.453 1 83.62 92 GLY A N 1
ATOM 753 C CA . GLY A 1 92 ? -6.465 2.551 4.504 1 83.62 92 GLY A CA 1
ATOM 754 C C . GLY A 1 92 ? -5.395 1.537 4.863 1 83.62 92 GLY A C 1
ATOM 755 O O . GLY A 1 92 ? -4.832 0.88 3.986 1 83.62 92 GLY A O 1
ATOM 756 N N . LEU A 1 93 ? -5.129 1.435 6.156 1 79.44 93 LEU A N 1
ATOM 757 C CA . LEU A 1 93 ? -4.109 0.508 6.637 1 79.44 93 LEU A CA 1
ATOM 758 C C . LEU A 1 93 ? -4.555 -0.938 6.445 1 79.44 93 LEU A C 1
ATOM 760 O O . LEU A 1 93 ? -3.725 -1.848 6.398 1 79.44 93 LEU A O 1
ATOM 764 N N . ALA A 1 94 ? -5.824 -1.046 6.387 1 72.5 94 ALA A N 1
ATOM 765 C CA . ALA A 1 94 ? -6.363 -2.393 6.227 1 72.5 94 ALA A CA 1
ATOM 766 C C . ALA A 1 94 ? -6.336 -2.824 4.766 1 72.5 94 ALA A C 1
ATOM 768 O O . ALA A 1 94 ? -6.48 -4.012 4.457 1 72.5 94 ALA A O 1
ATOM 769 N N . ILE A 1 95 ? -6.305 -1.578 3.941 1 60.12 95 ILE A N 1
ATOM 770 C CA . ILE A 1 95 ? -6.199 -1.875 2.516 1 60.12 95 ILE A CA 1
ATOM 771 C C . ILE A 1 95 ? -4.797 -2.387 2.199 1 60.12 95 ILE A C 1
ATOM 773 O O . ILE A 1 95 ? -3.801 -1.749 2.549 1 60.12 95 ILE A O 1
ATOM 777 N N . GLY A 1 96 ? -4.582 -3.498 1.688 1 57.22 96 GLY A N 1
ATOM 778 C CA . GLY A 1 96 ? -3.24 -3.99 1.422 1 57.22 96 GLY A CA 1
ATOM 779 C C . GLY A 1 96 ? -3.156 -5.504 1.374 1 57.22 96 GLY A C 1
ATOM 780 O O . GLY A 1 96 ? -2.076 -6.074 1.522 1 57.22 96 GLY A O 1
ATOM 781 N N . PRO A 1 97 ? -4.34 -5.93 1.49 1 54.69 97 PRO A N 1
ATOM 782 C CA . PRO A 1 97 ? -4.223 -7.367 1.239 1 54.69 97 PRO A CA 1
ATOM 783 C C . PRO A 1 97 ? -3.213 -7.691 0.142 1 54.69 97 PRO A C 1
ATOM 785 O O . PRO A 1 97 ? -2.643 -8.789 0.129 1 54.69 97 PRO A O 1
ATOM 788 N N . LYS A 1 98 ? -2.941 -6.508 -0.633 1 60.56 98 LYS A N 1
ATOM 789 C CA . LYS A 1 98 ? -1.962 -6.844 -1.663 1 60.56 98 LYS A CA 1
ATOM 790 C C . LYS A 1 98 ? -0.559 -6.957 -1.073 1 60.56 98 LYS A C 1
ATOM 792 O O . LYS A 1 98 ? 0.264 -7.734 -1.561 1 60.56 98 LYS A O 1
ATOM 797 N N . GLU A 1 99 ? -0.401 -6.09 0.115 1 68.06 99 GLU A N 1
ATOM 798 C CA . GLU A 1 99 ? 0.832 -6.34 0.856 1 68.06 99 GLU A CA 1
ATOM 799 C C . GLU A 1 99 ? 0.897 -7.781 1.347 1 68.06 99 GLU A C 1
ATOM 801 O O . GLU A 1 99 ? 1.97 -8.391 1.365 1 68.06 99 GLU A O 1
ATOM 806 N N . ASN A 1 100 ? -0.229 -8.266 1.634 1 74.69 100 ASN A N 1
ATOM 807 C CA . ASN A 1 100 ? -0.329 -9.672 2.01 1 74.69 100 ASN A CA 1
ATOM 808 C C . ASN A 1 100 ? 0.151 -10.586 0.888 1 74.69 100 ASN A C 1
ATOM 810 O O . ASN A 1 100 ? 0.826 -11.586 1.143 1 74.69 100 ASN A O 1
ATOM 814 N N . LEU A 1 101 ? -0.122 -10.086 -0.283 1 82.38 101 LEU A N 1
ATOM 815 C CA . LEU A 1 101 ? 0.284 -10.883 -1.432 1 82.38 101 LEU A CA 1
ATOM 816 C C . LEU A 1 101 ? 1.802 -10.891 -1.579 1 82.38 101 LEU A C 1
ATOM 818 O O . LEU A 1 101 ? 2.393 -11.93 -1.904 1 82.38 101 LEU A O 1
ATOM 822 N N . LEU A 1 102 ? 2.424 -9.727 -1.342 1 89 102 LEU A N 1
ATOM 823 C CA . LEU A 1 102 ? 3.879 -9.672 -1.429 1 89 102 LEU A CA 1
ATOM 824 C C . LEU A 1 102 ? 4.523 -10.57 -0.381 1 89 102 LEU A C 1
ATOM 826 O O . LEU A 1 102 ? 5.48 -11.289 -0.677 1 89 102 LEU A O 1
ATOM 830 N N . ASN A 1 103 ? 3.973 -10.555 0.823 1 88.81 103 ASN A N 1
ATOM 831 C CA . ASN A 1 103 ? 4.465 -11.461 1.854 1 88.81 103 ASN A CA 1
ATOM 832 C C . ASN A 1 103 ? 4.25 -12.922 1.467 1 88.81 103 ASN A C 1
ATOM 834 O O . ASN A 1 103 ? 5.117 -13.766 1.699 1 88.81 103 ASN A O 1
ATOM 838 N N . TYR A 1 104 ? 3.162 -13.227 0.872 1 93.31 104 TYR A N 1
ATOM 839 C CA . TYR A 1 104 ? 2.822 -14.57 0.427 1 93.31 104 TYR A CA 1
ATOM 840 C C . TYR A 1 104 ? 3.822 -15.07 -0.61 1 93.31 104 TYR A C 1
ATOM 842 O O . TYR A 1 104 ? 4.406 -16.141 -0.45 1 93.31 104 TYR A O 1
ATOM 850 N N . TYR A 1 105 ? 4.086 -14.297 -1.562 1 95.12 105 TYR A N 1
ATOM 851 C CA . TYR A 1 105 ? 4.977 -14.711 -2.641 1 95.12 105 TYR A CA 1
ATOM 852 C C . TYR A 1 105 ? 6.426 -14.734 -2.172 1 95.12 105 TYR A C 1
ATOM 854 O O . TYR A 1 105 ? 7.219 -15.562 -2.619 1 95.12 105 TYR A O 1
ATOM 862 N N . ARG A 1 106 ? 6.758 -13.812 -1.286 1 95.94 106 ARG A N 1
ATOM 863 C CA . ARG A 1 106 ? 8.117 -13.852 -0.754 1 95.94 106 ARG A CA 1
ATOM 864 C C . ARG A 1 106 ? 8.359 -15.133 0.039 1 95.94 106 ARG A C 1
ATOM 866 O O . ARG A 1 106 ? 9.414 -15.758 -0.092 1 95.94 106 ARG A O 1
ATOM 873 N N . ALA A 1 107 ? 7.379 -15.547 0.799 1 96.5 107 ALA A N 1
ATOM 874 C CA . ALA A 1 107 ? 7.48 -16.797 1.554 1 96.5 107 ALA A CA 1
ATOM 875 C C . ALA A 1 107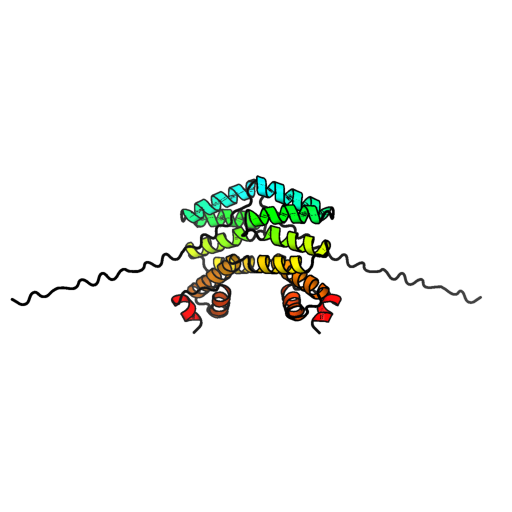 ? 7.586 -18 0.618 1 96.5 107 ALA A C 1
ATOM 877 O O . ALA A 1 107 ? 8.469 -18.844 0.776 1 96.5 107 ALA A O 1
ATOM 878 N N . LYS A 1 108 ? 6.742 -18.047 -0.341 1 97 108 LYS A N 1
ATOM 879 C CA . LYS A 1 108 ? 6.754 -19.156 -1.286 1 97 108 LYS A CA 1
ATOM 880 C C . LYS A 1 108 ? 8.078 -19.234 -2.043 1 97 108 LYS A C 1
ATOM 882 O O . LYS A 1 108 ? 8.641 -20.312 -2.225 1 97 108 LYS A O 1
ATOM 887 N N . ALA A 1 109 ? 8.531 -18.109 -2.488 1 97.69 109 ALA A N 1
ATOM 888 C CA . ALA A 1 109 ? 9.797 -18.062 -3.205 1 97.69 109 ALA A CA 1
ATOM 889 C C . ALA A 1 109 ? 10.945 -18.531 -2.311 1 97.69 109 ALA A C 1
ATOM 891 O O . ALA A 1 109 ? 11.82 -19.281 -2.748 1 97.69 109 ALA A O 1
ATOM 892 N N . ASN A 1 110 ? 10.961 -18.078 -1.077 1 97.5 110 ASN A N 1
ATOM 893 C CA . ASN A 1 110 ? 12.016 -18.484 -0.16 1 97.5 110 ASN A CA 1
ATOM 894 C C . ASN A 1 110 ? 11.961 -19.969 0.135 1 97.5 110 ASN A C 1
ATOM 896 O O . ASN A 1 110 ? 13 -20.625 0.306 1 97.5 110 ASN A O 1
ATOM 900 N N . ILE A 1 111 ? 10.781 -20.531 0.193 1 96.75 111 ILE A N 1
ATOM 901 C CA . ILE A 1 111 ? 10.625 -21.969 0.361 1 96.75 111 ILE A CA 1
ATOM 902 C C . ILE A 1 111 ? 11.281 -22.688 -0.813 1 96.75 111 ILE A C 1
ATOM 904 O O . ILE A 1 111 ? 12.039 -23.641 -0.617 1 96.75 111 ILE A O 1
ATOM 908 N N . GLU A 1 112 ? 11 -22.234 -2.002 1 96.62 112 GLU A N 1
ATOM 909 C CA . GLU A 1 112 ? 11.586 -22.844 -3.191 1 96.62 112 GLU A CA 1
ATOM 910 C C . GLU A 1 112 ? 13.109 -22.719 -3.182 1 96.62 112 GLU A C 1
ATOM 912 O O . GLU A 1 112 ? 13.812 -23.594 -3.695 1 96.62 112 GLU A O 1
ATOM 917 N N . LEU A 1 113 ? 13.625 -21.656 -2.562 1 97.06 113 LEU A N 1
ATOM 918 C CA . LEU A 1 113 ? 15.062 -21.406 -2.518 1 97.06 113 LEU A CA 1
ATOM 919 C C . LEU A 1 113 ? 15.711 -22.141 -1.355 1 97.06 113 LEU A C 1
ATOM 921 O O . LEU A 1 113 ? 16.938 -22.172 -1.229 1 97.06 113 LEU A O 1
ATOM 925 N N . GLY A 1 114 ? 14.859 -22.656 -0.5 1 95.31 114 GLY A N 1
ATOM 926 C CA . GLY A 1 114 ? 15.375 -23.359 0.664 1 95.31 114 GLY A CA 1
ATOM 927 C C . GLY A 1 114 ? 15.781 -22.438 1.792 1 95.31 114 GLY A C 1
ATOM 928 O O . GLY A 1 114 ? 16.609 -22.797 2.637 1 95.31 114 GLY A O 1
ATOM 929 N N . LYS A 1 115 ? 15.352 -21.25 1.742 1 92.56 115 LYS A N 1
ATOM 930 C CA . LYS A 1 115 ? 15.602 -20.25 2.783 1 92.56 115 LYS A CA 1
ATOM 931 C C . LYS A 1 115 ? 14.398 -20.109 3.709 1 92.56 115 LYS A C 1
ATOM 933 O O . LYS A 1 115 ? 13.391 -19.5 3.34 1 92.56 115 LYS A O 1
ATOM 938 N N . THR A 1 116 ? 14.492 -20.547 4.969 1 88.38 116 THR A N 1
ATOM 939 C CA . THR A 1 116 ? 13.281 -20.641 5.777 1 88.38 116 THR A CA 1
ATOM 940 C C . THR A 1 116 ? 13.266 -19.562 6.863 1 88.38 116 THR A C 1
ATOM 942 O O . THR A 1 116 ? 12.258 -19.375 7.551 1 88.38 116 THR A O 1
ATOM 945 N N . ASP A 1 117 ? 14.227 -18.75 6.953 1 89.62 117 ASP A N 1
ATOM 946 C CA . ASP A 1 117 ? 14.383 -17.859 8.102 1 89.62 117 ASP A CA 1
ATOM 947 C C . ASP A 1 117 ? 13.188 -16.906 8.219 1 89.62 117 ASP A C 1
ATOM 949 O O . ASP A 1 117 ? 12.656 -16.703 9.312 1 89.62 117 ASP A O 1
ATOM 953 N N . SER A 1 118 ? 12.781 -16.375 7.164 1 89.81 118 SER A N 1
ATOM 954 C CA . SER A 1 118 ? 11.742 -15.352 7.246 1 89.81 118 SER A CA 1
ATOM 955 C C . SER A 1 118 ? 10.398 -15.891 6.777 1 89.81 118 SER A C 1
ATOM 957 O O . SER A 1 118 ? 9.406 -15.164 6.742 1 89.81 118 SER A O 1
ATOM 959 N N . VAL A 1 119 ? 10.305 -17.172 6.477 1 96 119 VAL A N 1
ATOM 960 C CA . VAL A 1 119 ? 9.133 -17.75 5.816 1 96 119 VAL A CA 1
ATOM 961 C C . VAL A 1 119 ? 7.93 -17.672 6.746 1 96 119 VAL A C 1
ATOM 963 O O . VAL A 1 119 ? 6.863 -17.188 6.352 1 96 119 VAL A O 1
ATOM 966 N N . CYS A 1 120 ? 8.148 -18.078 7.977 1 93.06 120 CYS A N 1
ATOM 967 C CA . CYS A 1 120 ? 7.02 -18.109 8.906 1 93.06 120 CYS A CA 1
ATOM 968 C C . CYS A 1 120 ? 6.496 -16.703 9.172 1 93.06 120 CYS A C 1
ATOM 970 O O . CYS A 1 120 ? 5.285 -16.484 9.219 1 93.06 120 CYS A O 1
ATOM 972 N N . ASN A 1 121 ? 7.387 -15.82 9.406 1 90.44 121 ASN A N 1
ATOM 973 C CA . ASN A 1 121 ? 6.973 -14.438 9.617 1 90.44 121 ASN A CA 1
ATOM 974 C C . ASN A 1 121 ? 6.199 -13.898 8.414 1 90.44 121 ASN A C 1
ATOM 976 O O . ASN A 1 121 ? 5.152 -13.266 8.578 1 90.44 121 ASN A O 1
ATOM 980 N N . ASP A 1 122 ? 6.699 -14.172 7.227 1 92.25 122 ASP A N 1
ATOM 981 C CA . ASP A 1 122 ? 6.027 -13.727 6.008 1 92.25 122 ASP A CA 1
ATOM 982 C C . ASP A 1 122 ? 4.66 -14.391 5.863 1 92.25 122 ASP A C 1
ATOM 984 O O . ASP A 1 122 ? 3.688 -13.742 5.465 1 92.25 122 ASP A O 1
ATOM 988 N N . LEU A 1 123 ? 4.586 -15.672 6.176 1 92.5 123 LEU A N 1
ATOM 989 C CA . LEU A 1 123 ? 3.316 -16.375 6.062 1 92.5 123 LEU A CA 1
ATOM 990 C C . LEU A 1 123 ? 2.295 -15.828 7.051 1 92.5 123 LEU A C 1
ATOM 992 O O . LEU A 1 123 ? 1.121 -15.66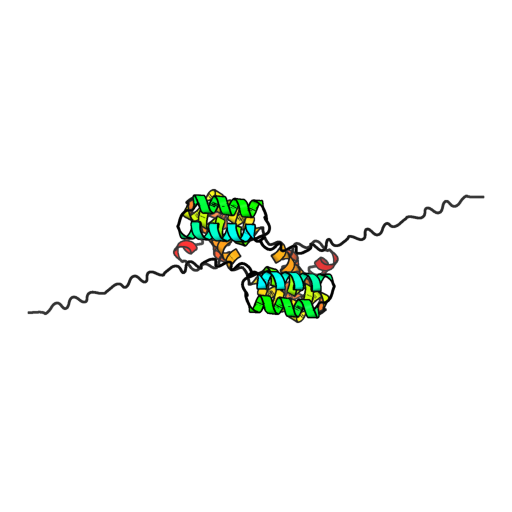4 6.711 1 92.5 123 LEU A O 1
ATOM 996 N N . LYS A 1 124 ? 2.701 -15.484 8.188 1 86.44 124 LYS A N 1
ATOM 997 C CA . LYS A 1 124 ? 1.816 -14.859 9.172 1 86.44 124 LYS A CA 1
ATOM 998 C C . LYS A 1 124 ? 1.295 -13.516 8.656 1 86.44 124 LYS A C 1
ATOM 1000 O O . LYS A 1 124 ? 0.095 -13.242 8.727 1 86.44 124 LYS A O 1
ATOM 1005 N N . LYS A 1 125 ? 2.203 -12.789 8.148 1 81.25 125 LYS A N 1
ATOM 1006 C CA . LYS A 1 125 ? 1.825 -11.477 7.621 1 81.25 125 LYS A CA 1
ATOM 1007 C C . LYS A 1 125 ? 0.911 -11.617 6.41 1 81.25 125 LYS A C 1
ATOM 1009 O O . LYS A 1 125 ? 0.049 -10.766 6.172 1 81.25 125 LYS A O 1
ATOM 1014 N N . SER A 1 126 ? 1.115 -12.648 5.621 1 86.06 126 SER A N 1
ATOM 1015 C CA . SER A 1 126 ? 0.301 -12.875 4.43 1 86.06 126 SER A CA 1
ATOM 1016 C C . SER A 1 126 ? -1.133 -13.234 4.805 1 86.06 126 SER A C 1
ATOM 1018 O O . SER A 1 126 ? -2.051 -13.078 3.996 1 86.06 126 SER A O 1
ATOM 1020 N N . GLY A 1 127 ? -1.22 -13.805 5.969 1 81.56 127 GLY A N 1
ATOM 1021 C CA . GLY A 1 127 ? -2.531 -14.258 6.406 1 81.56 127 GLY A CA 1
ATOM 1022 C C . GLY A 1 127 ? -2.992 -15.523 5.707 1 81.56 127 GLY A C 1
ATOM 1023 O O . GLY A 1 127 ? -4.176 -15.859 5.742 1 81.56 127 GLY A O 1
ATOM 1024 N N . THR A 1 128 ? -2.092 -16.172 5.027 1 86.19 128 THR A N 1
ATOM 1025 C CA . THR A 1 128 ? -2.49 -17.375 4.305 1 86.19 128 THR A CA 1
ATOM 1026 C C . THR A 1 128 ? -2.949 -18.469 5.277 1 86.19 128 THR A C 1
ATOM 1028 O O . THR A 1 128 ? -2.449 -18.547 6.402 1 86.19 128 THR A O 1
ATOM 1031 N N . GLN A 1 129 ? -3.904 -19.281 4.781 1 86.88 129 GLN A N 1
ATOM 1032 C CA . GLN A 1 129 ? -4.383 -20.391 5.594 1 86.88 129 GLN A CA 1
ATOM 1033 C C . GLN A 1 129 ? -4.027 -21.734 4.953 1 86.88 129 GLN A C 1
ATOM 1035 O O . GLN A 1 129 ? -4.566 -22.766 5.34 1 86.88 129 GLN A O 1
ATOM 1040 N N . GLU A 1 130 ? -3.189 -21.594 3.982 1 90.19 130 GLU A N 1
ATOM 1041 C CA . GLU A 1 130 ? -2.75 -22.828 3.33 1 90.19 130 GLU A CA 1
ATOM 1042 C C . GLU A 1 130 ? -1.932 -23.688 4.285 1 90.19 130 GLU A C 1
ATOM 1044 O O . GLU A 1 130 ? -0.799 -23.344 4.629 1 90.19 130 GLU A O 1
ATOM 1049 N N . LYS A 1 131 ? -2.434 -24.844 4.613 1 92.44 131 LYS A N 1
ATOM 1050 C CA . LYS A 1 131 ? -1.82 -25.703 5.609 1 92.44 131 LYS A CA 1
ATOM 1051 C C . LYS A 1 131 ? -0.442 -26.172 5.156 1 92.44 131 LYS A C 1
ATOM 1053 O O . LYS A 1 131 ? 0.482 -26.281 5.965 1 92.44 131 LYS A O 1
ATOM 1058 N N . GLU A 1 132 ? -0.304 -26.531 3.855 1 94.38 132 GLU A N 1
ATOM 1059 C CA . GLU A 1 132 ? 0.974 -26.984 3.324 1 94.38 132 GLU A CA 1
ATOM 1060 C C . GLU A 1 132 ? 2.076 -25.969 3.557 1 94.38 132 GLU A C 1
ATOM 1062 O O . GLU A 1 132 ? 3.219 -26.328 3.848 1 94.38 132 GLU A O 1
ATOM 1067 N N . LEU A 1 133 ? 1.69 -24.719 3.41 1 94.56 133 LEU A N 1
ATOM 1068 C CA . LEU A 1 133 ? 2.662 -23.656 3.629 1 94.56 133 LEU A CA 1
ATOM 1069 C C . LEU A 1 133 ? 2.932 -23.469 5.117 1 94.56 133 LEU A C 1
ATOM 1071 O O . LEU A 1 133 ? 4.074 -23.234 5.52 1 94.56 133 LEU A O 1
ATOM 1075 N N . LEU A 1 134 ? 1.898 -23.578 5.879 1 93 134 LEU A N 1
ATOM 1076 C CA . LEU A 1 134 ? 2.004 -23.312 7.309 1 93 134 LEU A CA 1
ATOM 1077 C C . LEU A 1 134 ? 2.832 -24.391 8 1 93 134 LEU A C 1
ATOM 1079 O O . LEU A 1 134 ? 3.277 -24.219 9.133 1 93 134 LEU A O 1
ATOM 1083 N N . LYS A 1 135 ? 3.061 -25.5 7.305 1 93.88 135 LYS A N 1
ATOM 1084 C CA . LYS A 1 135 ? 3.932 -26.562 7.824 1 93.88 135 LYS A CA 1
ATOM 1085 C C . LYS A 1 135 ? 5.355 -26.047 8.016 1 93.88 135 LYS A C 1
ATOM 1087 O O . LYS A 1 135 ? 6.102 -26.562 8.852 1 93.88 135 LYS A O 1
ATOM 1092 N N . TYR A 1 136 ? 5.73 -25.031 7.293 1 92.44 136 TYR A N 1
ATOM 1093 C CA . TYR A 1 136 ? 7.074 -24.469 7.375 1 92.44 136 TYR A CA 1
ATOM 1094 C C . TYR A 1 136 ? 7.242 -23.641 8.633 1 92.44 136 TYR A C 1
ATOM 1096 O O . TYR A 1 136 ? 8.359 -23.25 8.984 1 92.44 136 TYR A O 1
ATOM 1104 N N . CYS A 1 137 ? 6.184 -23.391 9.289 1 90.31 137 CYS A N 1
ATOM 1105 C CA . CYS A 1 137 ? 6.242 -22.594 10.508 1 90.31 137 CYS A CA 1
ATOM 1106 C C . CYS A 1 137 ? 6.246 -23.469 11.75 1 90.31 137 CYS A C 1
ATOM 1108 O O . CYS A 1 137 ? 6.41 -22.969 12.867 1 90.31 137 CYS A O 1
ATOM 1110 N N . ASN A 1 138 ? 5.906 -24.688 11.625 1 80.75 138 ASN A N 1
ATOM 1111 C CA . ASN A 1 138 ? 5.918 -25.625 12.75 1 80.75 138 ASN A CA 1
ATOM 1112 C C . ASN A 1 138 ? 7.285 -26.266 12.93 1 80.75 138 ASN A C 1
ATOM 1114 O O . ASN A 1 138 ? 8.023 -26.438 11.961 1 80.75 138 ASN A O 1
ATOM 1118 N N . MET B 1 1 ? 36.281 55.375 26.375 1 45.72 1 MET B N 1
ATOM 1119 C CA . MET B 1 1 ? 34.969 55.062 25.797 1 45.72 1 MET B CA 1
ATOM 1120 C C . MET B 1 1 ? 34.969 53.656 25.219 1 45.72 1 MET B C 1
ATOM 1122 O O . MET B 1 1 ? 35.781 53.344 24.344 1 45.72 1 MET B O 1
ATOM 1126 N N . LYS B 1 2 ? 34.75 52.625 26.156 1 50.56 2 LYS B N 1
ATOM 1127 C CA . LYS B 1 2 ? 34.594 51.188 25.891 1 50.56 2 LYS B CA 1
ATOM 1128 C C . LYS B 1 2 ? 33.531 50.938 24.844 1 50.56 2 LYS B C 1
ATOM 1130 O O . LYS B 1 2 ? 32.375 51.344 25.016 1 50.56 2 LYS B O 1
ATOM 1135 N N . LYS B 1 3 ? 33.812 50.781 23.531 1 51.03 3 LYS B N 1
ATOM 1136 C CA . LYS B 1 3 ? 33 50.312 22.438 1 51.03 3 LYS B CA 1
ATOM 1137 C C . LYS B 1 3 ? 32.312 49 22.766 1 51.03 3 LYS B C 1
ATOM 1139 O O . LYS B 1 3 ? 33 48 22.984 1 51.03 3 LYS B O 1
ATOM 1144 N N . ILE B 1 4 ? 31.141 48.969 23.438 1 54.38 4 ILE B N 1
ATOM 1145 C CA . ILE B 1 4 ? 30.297 47.781 23.609 1 54.38 4 ILE B CA 1
ATOM 1146 C C . ILE B 1 4 ? 29.891 47.219 22.25 1 54.38 4 ILE B C 1
ATOM 1148 O O . ILE B 1 4 ? 29.234 47.906 21.453 1 54.38 4 ILE B O 1
ATOM 1152 N N . ILE B 1 5 ? 30.656 46.312 21.641 1 52.88 5 ILE B N 1
ATOM 1153 C CA . ILE B 1 5 ? 30.328 45.531 20.453 1 52.88 5 ILE B CA 1
ATOM 1154 C C . ILE B 1 5 ? 29.125 44.625 20.766 1 52.88 5 ILE B C 1
ATOM 1156 O O . ILE B 1 5 ? 29.219 43.75 21.625 1 52.88 5 ILE B O 1
ATOM 1160 N N . PHE B 1 6 ? 27.891 45.156 20.609 1 48.22 6 PHE B N 1
ATOM 1161 C CA . PHE B 1 6 ? 26.688 44.344 20.609 1 48.22 6 PHE B CA 1
ATOM 1162 C C . PHE B 1 6 ? 26.766 43.25 19.547 1 48.22 6 PHE B C 1
ATOM 1164 O O . PHE B 1 6 ? 26.781 43.562 18.344 1 48.22 6 PHE B O 1
ATOM 1171 N N . PHE B 1 7 ? 27.281 42.094 19.828 1 49.38 7 PHE B N 1
ATOM 1172 C CA . PHE B 1 7 ? 27.156 40.906 19.016 1 49.38 7 PHE B CA 1
ATOM 1173 C C . PHE B 1 7 ? 25.703 40.5 18.859 1 49.38 7 PHE B C 1
ATOM 1175 O O . PHE B 1 7 ? 25.047 40.094 19.828 1 49.38 7 PHE B O 1
ATOM 1182 N N . ILE B 1 8 ? 24.938 41.062 17.938 1 49.25 8 ILE B N 1
ATOM 1183 C CA . ILE B 1 8 ? 23.625 40.594 17.516 1 49.25 8 ILE B CA 1
ATOM 1184 C C . ILE B 1 8 ? 23.703 39.125 17.078 1 49.25 8 ILE B C 1
ATOM 1186 O O . ILE B 1 8 ? 24.391 38.812 16.094 1 49.25 8 ILE B O 1
ATOM 1190 N N . THR B 1 9 ? 23.547 38.156 17.984 1 49 9 THR B N 1
ATOM 1191 C CA . THR B 1 9 ? 23.391 36.75 17.641 1 49 9 THR B CA 1
ATOM 1192 C C . THR B 1 9 ? 22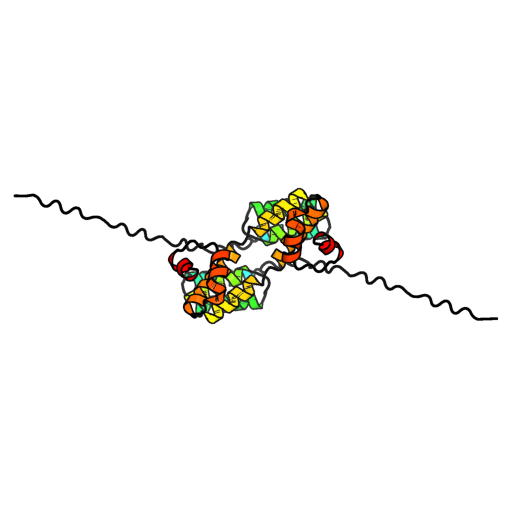.141 36.531 16.797 1 49 9 THR B C 1
ATOM 1194 O O . THR B 1 9 ? 21.016 36.812 17.234 1 49 9 THR B O 1
ATOM 1197 N N . LEU B 1 10 ? 22.188 36.688 15.469 1 48.91 10 LEU B N 1
ATOM 1198 C CA . LEU B 1 10 ? 21.156 36.25 14.531 1 48.91 10 LEU B CA 1
ATOM 1199 C C . LEU B 1 10 ? 20.75 34.812 14.781 1 48.91 10 LEU B C 1
ATOM 1201 O O . LEU B 1 10 ? 21.531 33.875 14.531 1 48.91 10 LEU B O 1
ATOM 1205 N N . LEU B 1 11 ? 19.844 34.531 15.734 1 47.25 11 LEU B N 1
ATOM 1206 C CA . LEU B 1 11 ? 19.188 33.25 15.883 1 47.25 11 LEU B CA 1
ATOM 1207 C C . LEU B 1 11 ? 18.484 32.844 14.586 1 47.25 11 LEU B C 1
ATOM 1209 O O . LEU B 1 11 ? 17.469 33.438 14.211 1 47.25 11 LEU B O 1
ATOM 1213 N N . SER B 1 12 ? 19.156 32.375 13.586 1 45.62 12 SER B N 1
ATOM 1214 C CA . SER B 1 12 ? 18.562 31.734 12.414 1 45.62 12 SER B CA 1
ATOM 1215 C C . SER B 1 12 ? 17.578 30.641 12.812 1 45.62 12 SER B C 1
ATOM 1217 O O . SER B 1 12 ? 17.938 29.688 13.5 1 45.62 12 SER B O 1
ATOM 1219 N N . SER B 1 13 ? 16.281 30.953 13.094 1 45.38 13 SER B N 1
ATOM 1220 C CA . SER B 1 13 ? 15.242 29.938 13.188 1 45.38 13 SER B CA 1
ATOM 1221 C C . SER B 1 13 ? 15.297 28.984 12.008 1 45.38 13 SER B C 1
ATOM 1223 O O . SER B 1 13 ? 15.164 29.391 10.859 1 45.38 13 SER B O 1
ATOM 1225 N N . LEU B 1 14 ? 16.031 27.969 12.102 1 42.34 14 LEU B N 1
ATOM 1226 C CA . LEU B 1 14 ? 15.867 26.844 11.195 1 42.34 14 LEU B CA 1
ATOM 1227 C C . LEU B 1 14 ? 14.398 26.469 11.062 1 42.34 14 LEU B C 1
ATOM 1229 O O . LEU B 1 14 ? 13.805 25.922 11.984 1 42.34 14 LEU B O 1
ATOM 1233 N N . ILE B 1 15 ? 13.586 27.344 10.453 1 40.75 15 ILE B N 1
ATOM 1234 C CA . ILE B 1 15 ? 12.312 26.812 9.984 1 40.75 15 ILE B CA 1
ATOM 1235 C C . ILE B 1 15 ? 12.531 25.453 9.312 1 40.75 15 ILE B C 1
ATOM 1237 O O . ILE B 1 15 ? 13.094 25.375 8.219 1 40.75 15 ILE B O 1
ATOM 1241 N N . THR B 1 16 ? 12.695 24.469 10.117 1 38.84 16 THR B N 1
ATOM 1242 C CA . THR B 1 16 ? 12.555 23.125 9.562 1 38.84 16 THR B CA 1
ATOM 1243 C C . THR B 1 16 ? 11.305 23.016 8.703 1 38.84 16 THR B C 1
ATOM 1245 O O . THR B 1 16 ? 10.18 23.109 9.211 1 38.84 16 THR B O 1
ATOM 1248 N N . PHE B 1 17 ? 11.312 23.562 7.445 1 34.06 17 PHE B N 1
ATOM 1249 C CA . PHE B 1 17 ? 10.305 23.078 6.504 1 34.06 17 PHE B CA 1
ATOM 1250 C C . PHE B 1 17 ? 10.008 21.609 6.727 1 34.06 17 PHE B C 1
ATOM 1252 O O . PHE B 1 17 ? 10.859 20.75 6.477 1 34.06 17 PHE B O 1
ATOM 1259 N N . ALA B 1 18 ? 9.141 21.359 7.59 1 36.81 18 ALA B N 1
ATOM 1260 C CA . ALA B 1 18 ? 8.523 20.047 7.465 1 36.81 18 ALA B CA 1
ATOM 1261 C C . ALA B 1 18 ? 8.32 19.672 6 1 36.81 18 ALA B C 1
ATOM 1263 O O . ALA B 1 18 ? 7.629 20.375 5.266 1 36.81 18 ALA B O 1
ATOM 1264 N N . GLN B 1 19 ? 9.273 19.172 5.344 1 34.62 19 GLN B N 1
ATOM 1265 C CA . GLN B 1 19 ? 8.969 18.594 4.043 1 34.62 19 GLN B CA 1
ATOM 1266 C C . GLN B 1 19 ? 7.594 17.938 4.039 1 34.62 19 GLN B C 1
ATOM 1268 O O . GLN B 1 19 ? 7.371 16.953 4.742 1 34.62 19 GLN B O 1
ATOM 1273 N N . ASN B 1 20 ? 6.594 18.719 3.891 1 34.72 20 ASN B N 1
ATOM 1274 C CA . ASN B 1 20 ? 5.348 18.078 3.48 1 34.72 20 ASN B CA 1
ATOM 1275 C C . ASN B 1 20 ? 5.602 16.938 2.514 1 34.72 20 ASN B C 1
ATOM 1277 O O . ASN B 1 20 ? 6.039 17.156 1.382 1 34.72 20 ASN B O 1
ATOM 1281 N N . GLU B 1 21 ? 6.238 15.969 2.99 1 37.12 21 GLU B N 1
ATOM 1282 C CA . GLU B 1 21 ? 6.293 14.836 2.072 1 37.12 21 GLU B CA 1
ATOM 1283 C C . GLU B 1 21 ? 5.027 14.75 1.225 1 37.12 21 GLU B C 1
ATOM 1285 O O . GLU B 1 21 ? 3.959 14.398 1.729 1 37.12 21 GLU B O 1
ATOM 1290 N N . GLU B 1 22 ? 4.945 15.719 0.256 1 37.5 22 GLU B N 1
ATOM 1291 C CA . GLU B 1 22 ? 3.881 15.602 -0.736 1 37.5 22 GLU B CA 1
ATOM 1292 C C . GLU B 1 22 ? 3.6 14.141 -1.071 1 37.5 22 GLU B C 1
ATOM 1294 O O . GLU B 1 22 ? 4.52 13.383 -1.391 1 37.5 22 GLU B O 1
ATOM 1299 N N . ILE B 1 23 ? 2.705 13.602 -0.352 1 42.56 23 ILE B N 1
ATOM 1300 C CA . ILE B 1 23 ? 2.174 12.305 -0.776 1 42.56 23 ILE B CA 1
ATOM 1301 C C . ILE B 1 23 ? 2.002 12.297 -2.293 1 42.56 23 ILE B C 1
ATOM 1303 O O . ILE B 1 23 ? 1.083 12.922 -2.826 1 42.56 23 ILE B O 1
ATOM 1307 N N . VAL B 1 24 ? 3.086 12.547 -3.082 1 38.5 24 VAL B N 1
ATOM 1308 C CA . VAL B 1 24 ? 2.971 12.539 -4.539 1 38.5 24 VAL B CA 1
ATOM 1309 C C . VAL B 1 24 ? 2.539 11.148 -5.016 1 38.5 24 VAL B C 1
ATOM 1311 O O . VAL B 1 24 ? 3.248 10.164 -4.801 1 38.5 24 VAL B O 1
ATOM 1314 N N . ASP B 1 25 ? 1.241 10.734 -4.848 1 47.34 25 ASP B N 1
ATOM 1315 C CA . ASP B 1 25 ? 0.765 9.586 -5.605 1 47.34 25 ASP B CA 1
ATOM 1316 C C . ASP B 1 25 ? 0.729 9.883 -7.102 1 47.34 25 ASP B C 1
ATOM 1318 O O . ASP B 1 25 ? 0.155 10.891 -7.52 1 47.34 25 ASP B O 1
ATOM 1322 N N . ASN B 1 26 ? 1.789 9.664 -7.789 1 53.41 26 ASN B N 1
ATOM 1323 C CA . ASN B 1 26 ? 1.803 9.867 -9.234 1 53.41 26 ASN B CA 1
ATOM 1324 C C . ASN B 1 26 ? 1.003 8.781 -9.961 1 53.41 26 ASN B C 1
ATOM 1326 O O . ASN B 1 26 ? 1.461 7.648 -10.086 1 53.41 26 ASN B O 1
ATOM 1330 N N . PRO B 1 27 ? -0.318 9.062 -10.117 1 60.84 27 PRO B N 1
ATOM 1331 C CA . PRO B 1 27 ? -1.073 8.102 -10.922 1 60.84 27 PRO B CA 1
ATOM 1332 C C . PRO B 1 27 ? -0.363 7.734 -12.219 1 60.84 27 PRO B C 1
ATOM 1334 O O . PRO B 1 27 ? 0.506 8.477 -12.688 1 60.84 27 PRO B O 1
ATOM 1337 N N . PHE B 1 28 ? -0.764 6.586 -12.742 1 70.62 28 PHE B N 1
ATOM 1338 C CA . PHE B 1 28 ? -0.207 6.18 -14.031 1 70.62 28 PHE B CA 1
ATOM 1339 C C . PHE B 1 28 ? -0.565 7.188 -15.117 1 70.62 28 PHE B C 1
ATOM 1341 O O . PHE B 1 28 ? -1.695 7.676 -15.172 1 70.62 28 PHE B O 1
ATOM 1348 N N . THR B 1 29 ? 0.413 7.555 -15.859 1 75.25 29 THR B N 1
ATOM 1349 C CA . THR B 1 29 ? 0.111 8.25 -17.109 1 75.25 29 THR B CA 1
ATOM 1350 C C . THR B 1 29 ? -0.675 7.344 -18.047 1 75.25 29 THR B C 1
ATOM 1352 O O . THR B 1 29 ? -0.74 6.129 -17.844 1 75.25 29 THR B O 1
ATOM 1355 N N . PRO B 1 30 ? -1.325 7.883 -19.062 1 79.56 30 PRO B N 1
ATOM 1356 C CA . PRO B 1 30 ? -2.029 7.039 -20.031 1 79.56 30 PRO B CA 1
ATOM 1357 C C . PRO B 1 30 ? -1.124 5.984 -20.656 1 79.56 30 PRO B C 1
ATOM 1359 O O . PRO B 1 30 ? -1.551 4.844 -20.875 1 79.56 30 PRO B O 1
ATOM 1362 N N . GLU B 1 31 ? 0.072 6.359 -21 1 85.25 31 GLU B N 1
ATOM 1363 C CA . GLU B 1 31 ? 1.019 5.406 -21.562 1 85.25 31 GLU B CA 1
ATOM 1364 C C . GLU B 1 31 ? 1.338 4.285 -20.578 1 85.25 31 GLU B C 1
ATOM 1366 O O . GLU B 1 31 ? 1.374 3.113 -20.953 1 85.25 31 GLU B O 1
ATOM 1371 N N . GLU B 1 32 ? 1.529 4.691 -19.328 1 83.44 32 GLU B N 1
ATOM 1372 C CA . GLU B 1 32 ? 1.814 3.709 -18.281 1 83.44 32 GLU B CA 1
ATOM 1373 C C . GLU B 1 32 ? 0.627 2.775 -18.062 1 83.44 32 GLU B C 1
ATOM 1375 O O . GLU B 1 32 ? 0.806 1.579 -17.828 1 83.44 32 GLU B O 1
ATOM 1380 N N . ASN B 1 33 ? -0.499 3.334 -18.156 1 82.06 33 ASN B N 1
ATOM 1381 C CA . ASN B 1 33 ? -1.708 2.529 -18.016 1 82.06 33 ASN B CA 1
ATOM 1382 C C . ASN B 1 33 ? -1.823 1.483 -19.109 1 82.06 33 ASN B C 1
ATOM 1384 O O . ASN B 1 33 ? -2.219 0.344 -18.859 1 82.06 33 ASN B O 1
ATOM 1388 N N . THR B 1 34 ? -1.581 1.917 -20.344 1 87.25 34 THR B N 1
ATOM 1389 C CA . THR B 1 34 ? -1.603 0.985 -21.469 1 87.25 34 THR B CA 1
ATOM 1390 C C . THR B 1 34 ? -0.569 -0.121 -21.266 1 87.25 34 THR B C 1
ATOM 1392 O O . THR B 1 34 ? -0.865 -1.298 -21.484 1 87.25 34 THR B O 1
ATOM 1395 N N . LEU B 1 35 ? 0.606 0.262 -20.906 1 91.56 35 LEU B N 1
ATOM 1396 C CA . LEU B 1 35 ? 1.665 -0.709 -20.656 1 91.56 35 LEU B CA 1
ATOM 1397 C C . LEU B 1 35 ? 1.266 -1.675 -19.547 1 91.56 35 LEU B C 1
ATOM 1399 O O . LEU B 1 35 ? 1.491 -2.883 -19.656 1 91.56 35 LEU B O 1
ATOM 1403 N N . PHE B 1 36 ? 0.702 -1.183 -18.547 1 89.12 36 PHE B N 1
ATOM 1404 C CA . PHE B 1 36 ? 0.268 -2.004 -17.422 1 89.12 36 PHE B CA 1
ATOM 1405 C C . PHE B 1 36 ? -0.787 -3.01 -17.859 1 89.12 36 PHE B C 1
ATOM 1407 O O . PHE B 1 36 ? -0.702 -4.195 -17.531 1 89.12 36 PHE B O 1
ATOM 1414 N N . SER B 1 37 ? -1.716 -2.518 -18.625 1 87.69 37 SER B N 1
ATOM 1415 C CA . SER B 1 37 ? -2.766 -3.396 -19.125 1 87.69 37 SER B CA 1
ATOM 1416 C C . SER B 1 37 ? -2.188 -4.504 -20 1 87.69 37 SER B C 1
ATOM 1418 O O . SER B 1 37 ? -2.594 -5.664 -19.891 1 87.69 37 SER B O 1
ATOM 1420 N N . LYS B 1 38 ? -1.33 -4.188 -20.797 1 94.19 38 LYS B N 1
ATOM 1421 C CA . LYS B 1 38 ? -0.678 -5.18 -21.656 1 94.19 38 LYS B CA 1
ATOM 1422 C C . LYS B 1 38 ? 0.11 -6.188 -20.812 1 94.19 38 LYS B C 1
ATOM 1424 O O . LYS B 1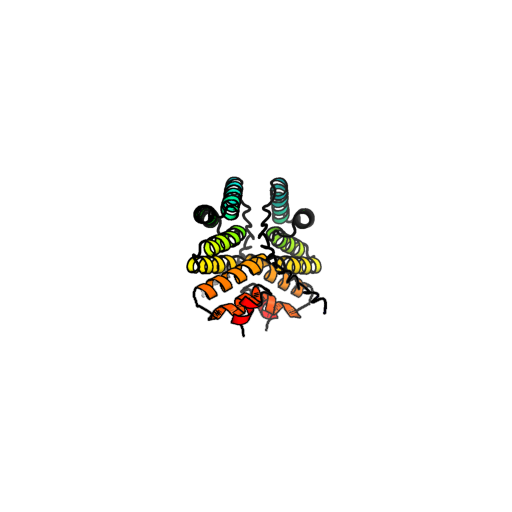 38 ? 0.105 -7.383 -21.109 1 94.19 38 LYS B O 1
ATOM 1429 N N . ALA B 1 39 ? 0.817 -5.68 -19.828 1 94.88 39 ALA B N 1
ATOM 1430 C CA . ALA B 1 39 ? 1.581 -6.559 -18.953 1 94.88 39 ALA B CA 1
ATOM 1431 C C . ALA B 1 39 ? 0.673 -7.586 -18.281 1 94.88 39 ALA B C 1
ATOM 1433 O O . ALA B 1 39 ? 1.017 -8.766 -18.188 1 94.88 39 ALA B O 1
ATOM 1434 N N . LEU B 1 40 ? -0.464 -7.141 -17.844 1 90.69 40 LEU B N 1
ATOM 1435 C CA . LEU B 1 40 ? -1.42 -8.031 -17.203 1 90.69 40 LEU B CA 1
ATOM 1436 C C . LEU B 1 40 ? -1.944 -9.078 -18.172 1 90.69 40 LEU B C 1
ATOM 1438 O O . LEU B 1 40 ? -2.154 -10.234 -17.812 1 90.69 40 LEU B O 1
ATOM 1442 N N . GLU B 1 41 ? -2.172 -8.641 -19.312 1 93 41 GLU B N 1
ATOM 1443 C CA . GLU B 1 41 ? -2.596 -9.578 -20.359 1 93 41 GLU B CA 1
ATOM 1444 C C . GLU B 1 41 ? -1.546 -10.664 -20.578 1 93 41 GLU B C 1
ATOM 1446 O O . GLU B 1 41 ? -1.882 -11.844 -20.703 1 93 41 GLU B O 1
ATOM 1451 N N . LYS B 1 42 ? -0.296 -10.289 -20.703 1 96.56 42 LYS B N 1
ATOM 1452 C CA . LYS B 1 42 ? 0.789 -11.25 -20.875 1 96.56 42 LYS B CA 1
ATOM 1453 C C . LYS B 1 42 ? 0.868 -12.195 -19.672 1 96.56 42 LYS B C 1
ATOM 1455 O O . LYS B 1 42 ? 1.065 -13.398 -19.844 1 96.56 42 LYS B O 1
ATOM 1460 N N . LEU B 1 43 ? 0.728 -11.648 -18.516 1 94.38 43 LEU B N 1
ATOM 1461 C CA . LEU B 1 43 ? 0.75 -12.461 -17.312 1 94.38 43 LEU B CA 1
ATOM 1462 C C . LEU B 1 43 ? -0.357 -13.516 -17.344 1 94.38 43 LEU B C 1
ATOM 1464 O O . LEU B 1 43 ? -0.107 -14.695 -17.078 1 94.38 43 LEU B O 1
ATOM 1468 N N . ASN B 1 44 ? -1.539 -13.102 -17.703 1 92.38 44 ASN B N 1
ATOM 1469 C CA . ASN B 1 44 ? -2.701 -13.984 -17.734 1 92.38 44 ASN B CA 1
ATOM 1470 C C . ASN B 1 44 ? -2.576 -15.039 -18.828 1 92.38 44 ASN B C 1
ATOM 1472 O O . ASN B 1 44 ? -3.133 -16.141 -18.703 1 92.38 44 ASN B O 1
ATOM 1476 N N . SER B 1 45 ? -1.803 -14.742 -19.797 1 96.06 45 SER B N 1
ATOM 1477 C CA . SER B 1 45 ? -1.563 -15.68 -20.891 1 96.06 45 SER B CA 1
ATOM 1478 C C . SER B 1 45 ? -0.326 -16.531 -20.625 1 96.06 45 SER B C 1
ATOM 1480 O O . SER B 1 45 ? 0.161 -17.219 -21.531 1 96.06 45 SER B O 1
ATOM 1482 N N . LYS B 1 46 ? 0.253 -16.375 -19.469 1 96.69 46 LYS B N 1
ATOM 1483 C CA . LYS B 1 46 ? 1.401 -17.156 -19 1 96.69 46 LYS B CA 1
ATOM 1484 C C . LYS B 1 46 ? 2.645 -16.844 -19.844 1 96.69 46 LYS B C 1
ATOM 1486 O O . LYS B 1 46 ? 3.512 -17.703 -20 1 96.69 46 LYS B O 1
ATOM 1491 N N . LYS B 1 47 ? 2.621 -15.758 -20.5 1 97.62 47 LYS B N 1
ATOM 1492 C CA . LYS B 1 47 ? 3.822 -15.219 -21.125 1 97.62 47 LYS B CA 1
ATOM 1493 C C . LYS B 1 47 ? 4.648 -14.414 -20.141 1 97.62 47 LYS B C 1
ATOM 1495 O O . LYS B 1 47 ? 4.816 -13.203 -20.297 1 97.62 47 LYS B O 1
ATOM 1500 N N . TYR B 1 48 ? 5.289 -15.039 -19.281 1 97.69 48 TYR B N 1
ATOM 1501 C CA . TYR B 1 48 ? 5.895 -14.438 -18.094 1 97.69 48 TYR B CA 1
ATOM 1502 C C . TYR B 1 48 ? 7.09 -13.57 -18.469 1 97.69 48 TYR B C 1
ATOM 1504 O O . TYR B 1 48 ? 7.234 -12.453 -17.984 1 97.69 48 TYR B O 1
ATOM 1512 N N . PRO B 1 49 ? 7.93 -14.008 -19.422 1 98.38 49 PRO B N 1
ATOM 1513 C CA . PRO B 1 49 ? 9.062 -13.148 -19.766 1 98.38 49 PRO B CA 1
ATOM 1514 C C . PRO B 1 49 ? 8.633 -11.797 -20.328 1 98.38 49 PRO B C 1
ATOM 1516 O O . PRO B 1 49 ? 9.234 -10.766 -19.984 1 98.38 49 PRO B O 1
ATOM 1519 N N . ASP B 1 50 ? 7.582 -11.836 -21.109 1 98.44 50 ASP B N 1
ATOM 1520 C CA . ASP B 1 50 ? 7.074 -10.578 -21.656 1 98.44 50 ASP B CA 1
ATOM 1521 C C . ASP B 1 50 ? 6.484 -9.703 -20.547 1 98.44 50 ASP B C 1
ATOM 1523 O O . ASP B 1 50 ? 6.727 -8.492 -20.516 1 98.44 50 ASP B O 1
ATOM 1527 N N . ALA B 1 51 ? 5.66 -10.266 -19.734 1 97.5 51 ALA B N 1
ATOM 1528 C CA . ALA B 1 51 ? 5.082 -9.547 -18.594 1 97.5 51 ALA B CA 1
ATOM 1529 C C . ALA B 1 51 ? 6.168 -8.93 -17.719 1 97.5 51 ALA B C 1
ATOM 1531 O O . ALA B 1 51 ? 6.078 -7.762 -17.344 1 97.5 51 ALA B O 1
ATOM 1532 N N . ILE B 1 52 ? 7.262 -9.695 -17.422 1 98.19 52 ILE B N 1
ATOM 1533 C CA . ILE B 1 52 ? 8.375 -9.266 -16.578 1 98.19 52 ILE B CA 1
ATOM 1534 C C . ILE B 1 52 ? 9.031 -8.031 -17.188 1 98.19 52 ILE B C 1
ATOM 1536 O O . ILE B 1 52 ? 9.289 -7.047 -16.5 1 98.19 52 ILE B O 1
ATOM 1540 N N . GLU B 1 53 ? 9.258 -8.078 -18.453 1 98 53 GLU B N 1
ATOM 1541 C CA . GLU B 1 53 ? 9.883 -6.953 -19.125 1 98 53 GLU B CA 1
ATOM 1542 C C . GLU B 1 53 ? 9.023 -5.695 -19.016 1 98 53 GLU B C 1
ATOM 1544 O O . GLU B 1 53 ? 9.531 -4.621 -18.688 1 98 53 GLU B O 1
ATOM 1549 N N . MET B 1 54 ? 7.781 -5.84 -19.297 1 96.62 54 MET B N 1
ATOM 1550 C CA . MET B 1 54 ? 6.867 -4.703 -19.297 1 96.62 54 MET B CA 1
ATOM 1551 C C . MET B 1 54 ? 6.711 -4.137 -17.891 1 96.62 54 MET B C 1
ATOM 1553 O O . MET B 1 54 ? 6.715 -2.918 -17.703 1 96.62 54 MET B O 1
ATOM 1557 N N . LEU B 1 55 ? 6.613 -4.969 -16.906 1 95.75 55 LEU B N 1
ATOM 1558 C CA . LEU B 1 55 ? 6.434 -4.531 -15.531 1 95.75 55 LEU B CA 1
ATOM 1559 C C . LEU B 1 55 ? 7.707 -3.875 -15 1 95.75 55 LEU B C 1
ATOM 1561 O O . LEU B 1 55 ? 7.637 -2.889 -14.266 1 95.75 55 LEU B O 1
ATOM 1565 N N . ASN B 1 56 ? 8.82 -4.398 -15.375 1 96.31 56 ASN B N 1
ATOM 1566 C CA . ASN B 1 56 ? 10.07 -3.752 -14.992 1 96.31 56 ASN B CA 1
ATOM 1567 C C . ASN B 1 56 ? 10.188 -2.354 -15.594 1 96.31 56 ASN B C 1
ATOM 1569 O O . ASN B 1 56 ? 10.688 -1.433 -14.945 1 96.31 56 ASN B O 1
ATOM 1573 N N . LYS B 1 57 ? 9.719 -2.213 -16.766 1 94.94 57 LYS B N 1
ATOM 1574 C CA . LYS B 1 57 ? 9.711 -0.892 -17.375 1 94.94 57 LYS B CA 1
ATOM 1575 C C . LYS B 1 57 ? 8.828 0.076 -16.609 1 94.94 57 LYS B C 1
ATOM 1577 O O . LYS B 1 57 ? 9.188 1.241 -16.422 1 94.94 57 LYS B O 1
ATOM 1582 N N . LEU B 1 58 ? 7.691 -0.411 -16.219 1 91.25 58 LEU B N 1
ATOM 1583 C CA . LEU B 1 58 ? 6.773 0.41 -15.43 1 91.25 58 LEU B CA 1
ATOM 1584 C C . LEU B 1 58 ? 7.418 0.847 -14.117 1 91.25 58 LEU B C 1
ATOM 1586 O O . LEU B 1 58 ? 7.312 2.012 -13.727 1 91.25 58 LEU B O 1
ATOM 1590 N N . ILE B 1 59 ? 8.102 -0.056 -13.43 1 89.88 59 ILE B N 1
ATOM 1591 C CA . ILE B 1 59 ? 8.719 0.222 -12.141 1 89.88 59 ILE B CA 1
ATOM 1592 C C . ILE B 1 59 ? 9.891 1.191 -12.328 1 89.88 59 ILE B C 1
ATOM 1594 O O . ILE B 1 59 ? 10.133 2.051 -11.484 1 89.88 59 ILE B O 1
ATOM 1598 N N . SER B 1 60 ? 10.539 1.043 -13.43 1 89.88 60 SER B N 1
ATOM 1599 C CA . SER B 1 60 ? 11.656 1.94 -13.711 1 89.88 60 SER B CA 1
ATOM 1600 C C . SER B 1 60 ? 11.172 3.367 -13.945 1 89.88 60 SER B C 1
ATOM 1602 O O . SER B 1 60 ? 11.883 4.328 -13.641 1 89.88 60 SER B O 1
ATOM 1604 N N . SER B 1 61 ? 9.953 3.467 -14.477 1 83.44 61 SER B N 1
ATOM 1605 C CA . SER B 1 61 ? 9.391 4.785 -14.758 1 83.44 61 SER B CA 1
ATOM 1606 C C . SER B 1 61 ? 8.82 5.426 -13.5 1 83.44 61 SER B C 1
ATOM 1608 O O . SER B 1 61 ? 8.891 6.645 -13.328 1 83.44 61 SER B O 1
ATOM 1610 N N . ASN B 1 62 ? 8.203 4.613 -12.703 1 73.62 62 ASN B N 1
ATOM 1611 C CA . ASN B 1 62 ? 7.613 5.078 -11.445 1 73.62 62 ASN B CA 1
ATOM 1612 C C . ASN B 1 62 ? 7.746 4.031 -10.344 1 73.62 62 ASN B C 1
ATOM 1614 O O . ASN B 1 62 ? 6.941 3.098 -10.273 1 73.62 62 ASN B O 1
ATOM 1618 N N . LYS B 1 63 ? 8.609 4.266 -9.414 1 74.62 63 LYS B N 1
ATOM 1619 C CA . LYS B 1 63 ? 8.922 3.273 -8.383 1 74.62 63 LYS B CA 1
ATOM 1620 C C . LYS B 1 63 ? 7.926 3.35 -7.23 1 74.62 63 LYS B C 1
ATOM 1622 O O . LYS B 1 63 ? 7.926 2.488 -6.348 1 74.62 63 LYS B O 1
ATOM 1627 N N . GLU B 1 64 ? 7.113 4.246 -7.305 1 66.75 64 GLU B N 1
ATOM 1628 C CA . GLU B 1 64 ? 6.262 4.484 -6.141 1 66.75 64 GLU B CA 1
ATOM 1629 C C . GLU B 1 64 ? 4.918 3.771 -6.285 1 66.75 64 GLU B C 1
ATOM 1631 O O . GLU B 1 64 ? 4.191 3.605 -5.305 1 66.75 64 GLU B O 1
ATOM 1636 N N . HIS B 1 65 ? 4.668 3.379 -7.496 1 69.5 65 HIS B N 1
ATOM 1637 C CA . HIS B 1 65 ? 3.418 2.648 -7.68 1 69.5 65 HIS B CA 1
ATOM 1638 C C . HIS B 1 65 ? 3.553 1.201 -7.219 1 69.5 65 HIS B C 1
ATOM 1640 O O . HIS B 1 65 ? 4.395 0.458 -7.73 1 69.5 65 HIS B O 1
ATOM 1646 N N . LYS B 1 66 ? 2.703 0.723 -6.363 1 70.94 66 LYS B N 1
ATOM 1647 C CA . LYS B 1 66 ? 2.861 -0.588 -5.742 1 70.94 66 LYS B CA 1
ATOM 1648 C C . LYS B 1 66 ? 2.34 -1.695 -6.656 1 70.94 66 LYS B C 1
ATOM 1650 O O . LYS B 1 66 ? 2.867 -2.811 -6.652 1 70.94 66 LYS B O 1
ATOM 1655 N N . SER B 1 67 ? 1.397 -1.34 -7.48 1 78.5 67 SER B N 1
ATOM 1656 C CA . SER B 1 67 ? 0.687 -2.373 -8.227 1 78.5 67 SER B CA 1
ATOM 1657 C C . SER B 1 67 ? 1.643 -3.178 -9.102 1 78.5 67 SER B C 1
ATOM 1659 O O . SER B 1 67 ? 1.569 -4.406 -9.141 1 78.5 67 SER B O 1
ATOM 1661 N N . PRO B 1 68 ? 2.559 -2.475 -9.805 1 87.44 68 PRO B N 1
ATOM 1662 C CA . PRO B 1 68 ? 3.438 -3.283 -10.656 1 87.44 68 PRO B CA 1
ATOM 1663 C C . PRO B 1 68 ? 4.27 -4.285 -9.852 1 87.44 68 PRO B C 1
ATOM 1665 O O . PRO B 1 68 ? 4.609 -5.355 -10.367 1 87.44 68 PRO B O 1
ATOM 1668 N N . TYR B 1 69 ? 4.586 -3.988 -8.641 1 88.06 69 TYR B N 1
ATOM 1669 C CA . TYR B 1 69 ? 5.371 -4.91 -7.832 1 88.06 69 TYR B CA 1
ATOM 1670 C C . TYR B 1 69 ? 4.598 -6.195 -7.559 1 88.06 69 TYR B C 1
ATOM 1672 O O . TYR B 1 69 ? 5.176 -7.285 -7.57 1 88.06 69 TYR B O 1
ATOM 1680 N N . PHE B 1 70 ? 3.361 -6.113 -7.391 1 86.94 70 PHE B N 1
ATOM 1681 C CA . PHE B 1 70 ? 2.521 -7.277 -7.117 1 86.94 70 PHE B CA 1
ATOM 1682 C C . PHE B 1 70 ? 2.543 -8.25 -8.289 1 86.94 70 PHE B C 1
ATOM 1684 O O . PHE B 1 70 ? 2.771 -9.445 -8.109 1 86.94 70 PHE B O 1
ATOM 1691 N N . TYR B 1 71 ? 2.414 -7.684 -9.375 1 90.38 71 TYR B N 1
ATOM 1692 C CA . TYR B 1 71 ? 2.301 -8.531 -10.562 1 90.38 71 TYR B CA 1
ATOM 1693 C C . TYR B 1 71 ? 3.67 -9.023 -11.016 1 90.38 71 TYR B C 1
ATOM 1695 O O . TYR B 1 71 ? 3.799 -10.141 -11.523 1 90.38 71 TYR B O 1
ATOM 1703 N N . LEU B 1 72 ? 4.629 -8.18 -10.82 1 95.25 72 LEU B N 1
ATOM 1704 C CA . LEU B 1 72 ? 5.98 -8.602 -11.172 1 95.25 72 LEU B CA 1
ATOM 1705 C C . LEU B 1 72 ? 6.43 -9.766 -10.289 1 95.25 72 LEU B C 1
ATOM 1707 O O . LEU B 1 72 ? 7.078 -10.695 -10.773 1 95.25 72 LEU B O 1
ATOM 1711 N N . THR B 1 73 ? 6.035 -9.719 -9.008 1 96.19 73 THR B N 1
ATOM 1712 C CA . THR B 1 73 ? 6.379 -10.836 -8.133 1 96.19 73 THR B CA 1
ATOM 1713 C C . THR B 1 73 ? 5.695 -12.117 -8.602 1 96.19 73 THR B C 1
ATOM 1715 O O . THR B 1 73 ? 6.316 -13.188 -8.633 1 96.19 73 THR B O 1
ATOM 1718 N N . GLN B 1 74 ? 4.492 -12.023 -8.992 1 93.94 74 GLN B N 1
ATOM 1719 C CA . GLN B 1 74 ? 3.781 -13.195 -9.5 1 93.94 74 GLN B CA 1
ATOM 1720 C C . GLN B 1 74 ? 4.441 -13.734 -10.766 1 93.94 74 GLN B C 1
ATOM 1722 O O . GLN B 1 74 ? 4.617 -14.945 -10.906 1 93.94 74 GLN B O 1
ATOM 1727 N N . ALA B 1 75 ? 4.766 -12.883 -11.633 1 97 75 ALA B N 1
ATOM 1728 C CA . ALA B 1 75 ? 5.41 -13.281 -12.883 1 97 75 ALA B CA 1
ATOM 1729 C C . ALA B 1 75 ? 6.73 -14 -12.617 1 97 75 ALA B C 1
ATOM 1731 O O . ALA B 1 75 ? 6.988 -15.062 -13.18 1 97 75 ALA B O 1
ATOM 1732 N N . TYR B 1 76 ? 7.555 -13.438 -11.766 1 98.12 76 TYR B N 1
ATOM 1733 C CA . TYR B 1 76 ? 8.828 -14.07 -11.43 1 98.12 76 TYR B CA 1
ATOM 1734 C C . TYR B 1 76 ? 8.602 -15.438 -10.797 1 98.12 76 TYR B C 1
ATOM 1736 O O . TYR B 1 76 ? 9.32 -16.391 -11.102 1 98.12 76 TYR B O 1
ATOM 1744 N N . PHE B 1 77 ? 7.641 -15.516 -9.922 1 97.69 77 PHE B N 1
ATOM 1745 C CA . PHE B 1 77 ? 7.379 -16.781 -9.25 1 97.69 77 PHE B CA 1
ATOM 1746 C C . PHE B 1 77 ? 6.934 -17.844 -10.25 1 97.69 77 PHE B C 1
ATOM 1748 O O . PHE B 1 77 ? 7.477 -18.953 -10.266 1 97.69 77 PHE B O 1
ATOM 1755 N N . GLU B 1 78 ? 6.004 -17.469 -11.07 1 96.69 78 GLU B N 1
ATOM 1756 C CA . GLU B 1 78 ? 5.469 -18.406 -12.047 1 96.69 78 GLU B CA 1
ATOM 1757 C C . GLU B 1 78 ? 6.531 -18.797 -13.07 1 96.69 78 GLU B C 1
ATOM 1759 O O . GLU B 1 78 ? 6.516 -19.922 -13.586 1 96.69 78 GLU B O 1
ATOM 1764 N N . ASN B 1 79 ? 7.434 -17.906 -13.328 1 97.81 79 ASN B N 1
ATOM 1765 C CA . ASN B 1 79 ? 8.523 -18.188 -14.258 1 97.81 79 ASN B CA 1
ATOM 1766 C C . ASN B 1 79 ? 9.695 -18.875 -13.555 1 97.81 79 ASN B C 1
ATOM 1768 O O . ASN B 1 79 ? 10.781 -19 -14.117 1 97.81 79 ASN B O 1
ATOM 1772 N N . LYS B 1 80 ? 9.555 -19.156 -12.258 1 97.88 80 LYS B N 1
ATOM 1773 C CA . LYS B 1 80 ? 10.492 -19.922 -11.445 1 97.88 80 LYS B CA 1
ATOM 1774 C C . LYS B 1 80 ? 11.773 -19.141 -11.203 1 97.88 80 LYS B C 1
ATOM 1776 O O . LYS B 1 80 ? 12.852 -19.734 -11.062 1 97.88 80 LYS B O 1
ATOM 1781 N N . GLN B 1 81 ? 11.711 -17.891 -11.297 1 98.25 81 GLN B N 1
ATOM 1782 C CA . GLN B 1 81 ? 12.773 -16.984 -10.883 1 98.25 81 GLN B CA 1
ATOM 1783 C C . GLN B 1 81 ? 12.57 -16.516 -9.445 1 98.25 81 GLN B C 1
ATOM 1785 O O . GLN B 1 81 ? 12.227 -15.359 -9.203 1 98.25 81 GLN B O 1
ATOM 1790 N N . TYR B 1 82 ? 12.961 -17.312 -8.562 1 97.81 82 TYR B N 1
ATOM 1791 C CA . TYR B 1 82 ? 12.578 -17.141 -7.164 1 97.81 82 TYR B CA 1
ATOM 1792 C C . TYR B 1 82 ? 13.438 -16.078 -6.492 1 97.81 82 TYR B C 1
ATOM 1794 O O . TYR B 1 82 ? 12.945 -15.32 -5.641 1 97.81 82 TYR B O 1
ATOM 1802 N N . SER B 1 83 ? 14.711 -15.977 -6.82 1 97.81 83 SER B N 1
ATOM 1803 C CA . SER B 1 83 ? 15.555 -14.945 -6.234 1 97.81 83 SER B CA 1
ATOM 1804 C C . SER B 1 83 ? 15.07 -13.547 -6.605 1 97.81 83 SER B C 1
ATOM 1806 O O . SER B 1 83 ? 15 -12.664 -5.75 1 97.81 83 SER B O 1
ATOM 1808 N N . GLU B 1 84 ? 14.711 -13.445 -7.871 1 97.94 84 GLU B N 1
ATOM 1809 C CA . GLU B 1 84 ? 14.172 -12.172 -8.336 1 97.94 84 GLU B CA 1
ATOM 1810 C C . GLU B 1 84 ? 12.812 -11.875 -7.691 1 97.94 84 GLU B C 1
ATOM 1812 O O . GLU B 1 84 ? 12.523 -10.734 -7.348 1 97.94 84 GLU B O 1
ATOM 1817 N N . CYS B 1 85 ? 12.031 -12.898 -7.547 1 97.56 85 CYS B N 1
ATOM 1818 C CA . CYS B 1 85 ? 10.75 -12.758 -6.871 1 97.56 85 CYS B CA 1
ATOM 1819 C C . CYS B 1 85 ? 10.93 -12.195 -5.469 1 97.56 85 CYS B C 1
ATOM 1821 O O . CYS B 1 85 ? 10.273 -11.219 -5.098 1 97.56 85 CYS B O 1
ATOM 1823 N N . VAL B 1 86 ? 11.898 -12.719 -4.73 1 96.75 86 VAL B N 1
ATOM 1824 C CA . VAL B 1 86 ? 12.164 -12.266 -3.371 1 96.75 86 VAL B CA 1
ATOM 1825 C C . VAL B 1 86 ? 12.602 -10.797 -3.389 1 96.75 86 VAL B C 1
ATOM 1827 O O . VAL B 1 86 ? 12.148 -10 -2.566 1 96.75 86 VAL B O 1
ATOM 1830 N N . GLU B 1 87 ? 13.445 -10.492 -4.297 1 95.75 87 GLU B N 1
ATOM 1831 C CA . GLU B 1 87 ? 13.945 -9.125 -4.402 1 95.75 87 GLU B CA 1
ATOM 1832 C C . GLU B 1 87 ? 12.812 -8.141 -4.668 1 95.75 87 GLU B C 1
ATOM 1834 O O . GLU B 1 87 ? 12.703 -7.113 -3.994 1 95.75 87 GLU B O 1
ATOM 1839 N N . ILE B 1 88 ? 11.922 -8.484 -5.566 1 95 88 ILE B N 1
ATOM 1840 C CA . ILE B 1 88 ? 10.844 -7.574 -5.949 1 95 88 ILE B CA 1
ATOM 1841 C C . ILE B 1 88 ? 9.812 -7.488 -4.824 1 95 88 ILE B C 1
ATOM 1843 O O . ILE B 1 88 ? 9.289 -6.41 -4.535 1 95 88 ILE B O 1
ATOM 1847 N N . CYS B 1 89 ? 9.531 -8.594 -4.195 1 92.12 89 CYS B N 1
ATOM 1848 C CA . CYS B 1 89 ? 8.656 -8.555 -3.029 1 92.12 89 CYS B CA 1
ATOM 1849 C C . CYS B 1 89 ? 9.211 -7.617 -1.962 1 92.12 89 CYS B C 1
ATOM 1851 O O . CYS B 1 89 ? 8.477 -6.793 -1.414 1 92.12 89 CYS B O 1
ATOM 1853 N N . THR B 1 90 ? 10.477 -7.734 -1.713 1 89.75 90 THR B N 1
ATOM 1854 C CA . THR B 1 90 ? 11.125 -6.926 -0.685 1 89.75 90 THR B CA 1
ATOM 1855 C C . THR B 1 90 ? 11.062 -5.445 -1.039 1 89.75 90 THR B C 1
ATOM 1857 O O . THR B 1 90 ? 10.75 -4.609 -0.187 1 89.75 90 THR B O 1
ATOM 1860 N N . LYS B 1 91 ? 11.32 -5.137 -2.305 1 87.5 91 LYS B N 1
ATOM 1861 C CA . LYS B 1 91 ? 11.219 -3.748 -2.75 1 87.5 91 LYS B CA 1
ATOM 1862 C C . LYS B 1 91 ? 9.797 -3.227 -2.613 1 87.5 91 LYS B C 1
ATOM 1864 O O . LYS B 1 91 ? 9.578 -2.107 -2.145 1 87.5 91 LYS B O 1
ATOM 1869 N N . GLY B 1 92 ? 8.828 -4.066 -3.092 1 83.62 92 GLY B N 1
ATOM 1870 C CA . GLY B 1 92 ? 7.434 -3.666 -2.996 1 83.62 92 GLY B CA 1
ATOM 1871 C C . GLY B 1 92 ? 6.98 -3.418 -1.57 1 83.62 92 GLY B C 1
ATOM 1872 O O . GLY B 1 92 ? 6.207 -2.494 -1.311 1 83.62 92 GLY B O 1
ATOM 1873 N N . LEU B 1 93 ? 7.461 -4.262 -0.676 1 79.5 93 LEU B N 1
ATOM 1874 C CA . LEU B 1 93 ? 7.09 -4.148 0.729 1 79.5 93 LEU B CA 1
ATOM 1875 C C . LEU B 1 93 ? 7.684 -2.887 1.347 1 79.5 93 LEU B C 1
ATOM 1877 O O . LEU B 1 93 ? 7.188 -2.393 2.361 1 79.5 93 LEU B O 1
ATOM 1881 N N . ALA B 1 94 ? 8.727 -2.475 0.725 1 72.69 94 ALA B N 1
ATOM 1882 C CA . ALA B 1 94 ? 9.391 -1.281 1.242 1 72.69 94 ALA B CA 1
ATOM 1883 C C . ALA B 1 94 ? 8.703 -0.012 0.755 1 72.69 94 ALA B C 1
ATOM 1885 O O . ALA B 1 94 ? 8.922 1.072 1.297 1 72.69 94 ALA B O 1
ATOM 1886 N N . ILE B 1 95 ? 7.941 -0.383 -0.497 1 60.09 95 ILE B N 1
ATOM 1887 C CA . ILE B 1 95 ? 7.172 0.746 -1.01 1 60.09 95 ILE B CA 1
ATOM 1888 C C . ILE B 1 95 ? 5.973 1.008 -0.103 1 60.09 95 ILE B C 1
ATOM 1890 O O . ILE B 1 95 ? 5.199 0.096 0.19 1 60.09 95 ILE B O 1
ATOM 1894 N N . GLY B 1 96 ? 5.754 2.115 0.447 1 57.28 96 GLY B N 1
ATOM 1895 C CA . GLY B 1 96 ? 4.621 2.342 1.328 1 57.28 96 GLY B CA 1
ATOM 1896 C C . GLY B 1 96 ? 4.887 3.4 2.383 1 57.28 96 GLY B C 1
ATOM 1897 O O . GLY B 1 96 ? 4.203 3.449 3.406 1 57.28 96 GLY B O 1
ATOM 1898 N N . PRO B 1 97 ? 6.039 3.865 2.156 1 54.53 97 PRO B N 1
ATOM 1899 C CA . PRO B 1 97 ? 6.145 5.02 3.053 1 54.53 97 PRO B CA 1
ATOM 1900 C C . PRO B 1 97 ? 4.82 5.754 3.234 1 54.53 97 PRO B C 1
ATOM 1902 O O . PRO B 1 97 ? 4.602 6.398 4.262 1 54.53 97 PRO B O 1
ATOM 1905 N N . LYS B 1 98 ? 3.906 5.391 2.176 1 60.22 98 LYS B N 1
ATOM 1906 C CA . LYS B 1 98 ? 2.639 6.086 2.379 1 60.22 98 LYS B CA 1
ATOM 1907 C C . LYS B 1 98 ? 1.834 5.445 3.506 1 60.22 98 LYS B C 1
ATOM 1909 O O . LYS B 1 98 ? 1.082 6.129 4.203 1 60.22 98 LYS B O 1
ATOM 1914 N N . GLU B 1 99 ? 2.143 4.004 3.641 1 68 99 GLU B N 1
ATOM 1915 C CA . GLU B 1 99 ? 1.593 3.402 4.852 1 68 99 GLU B CA 1
ATOM 1916 C C . GLU B 1 99 ? 2.125 4.094 6.102 1 68 99 GLU B C 1
ATOM 1918 O O . GLU B 1 99 ? 1.395 4.266 7.082 1 68 99 GLU B O 1
ATOM 1923 N N . ASN B 1 100 ? 3.305 4.523 5.973 1 74.62 100 ASN B N 1
ATOM 1924 C CA . ASN B 1 100 ? 3.902 5.301 7.055 1 74.62 100 ASN B CA 1
ATOM 1925 C C . ASN B 1 100 ? 3.123 6.59 7.312 1 74.62 100 ASN B C 1
ATOM 1927 O O . ASN B 1 100 ? 2.924 6.977 8.469 1 74.62 100 ASN B O 1
ATOM 1931 N N . LEU B 1 101 ? 2.611 7.059 6.211 1 82.25 101 LEU B N 1
ATOM 1932 C CA . LEU B 1 101 ? 1.858 8.305 6.34 1 82.25 101 LEU B CA 1
ATOM 1933 C C . LEU B 1 101 ? 0.539 8.062 7.066 1 82.25 101 LEU B C 1
ATOM 1935 O O . LEU B 1 101 ? 0.12 8.883 7.883 1 82.25 101 LEU B O 1
ATOM 1939 N N . LEU B 1 102 ? -0.107 6.93 6.754 1 89.12 102 LEU B N 1
ATOM 1940 C CA . LEU B 1 102 ? -1.359 6.617 7.438 1 89.12 102 LEU B CA 1
ATOM 1941 C C . LEU B 1 102 ? -1.131 6.422 8.93 1 89.12 102 LEU B C 1
ATOM 1943 O O . LEU B 1 102 ? -1.908 6.914 9.75 1 89.12 102 LEU B O 1
ATOM 1947 N N . ASN B 1 103 ? -0.053 5.734 9.273 1 88.94 103 ASN B N 1
ATOM 1948 C CA . ASN B 1 103 ? 0.293 5.59 10.68 1 88.94 103 ASN B CA 1
ATOM 1949 C C . ASN B 1 103 ? 0.599 6.938 11.328 1 88.94 103 ASN B C 1
ATOM 1951 O O . ASN B 1 103 ? 0.198 7.191 12.461 1 88.94 103 ASN B O 1
ATOM 1955 N N . TYR B 1 104 ? 1.247 7.801 10.641 1 93.31 104 TYR B N 1
ATOM 1956 C CA . TYR B 1 104 ? 1.6 9.133 11.117 1 93.31 104 TYR B CA 1
ATOM 1957 C C . TYR B 1 104 ? 0.35 9.953 11.414 1 93.31 104 TYR B C 1
ATOM 1959 O O . TYR B 1 104 ? 0.199 10.484 12.523 1 93.31 104 TYR B O 1
ATOM 1967 N N . TYR B 1 105 ? -0.549 9.969 10.523 1 95.12 105 TYR B N 1
ATOM 1968 C CA . TYR B 1 105 ? -1.75 10.781 10.695 1 95.12 105 TYR B CA 1
ATOM 1969 C C . TYR B 1 105 ? -2.689 10.156 11.719 1 95.12 105 TYR B C 1
ATOM 1971 O O . TYR B 1 105 ? -3.383 10.875 12.453 1 95.12 105 TYR B O 1
ATOM 1979 N N . ARG B 1 106 ? -2.711 8.836 11.766 1 95.94 106 ARG B N 1
ATOM 1980 C CA . ARG B 1 106 ? -3.535 8.203 12.789 1 95.94 106 ARG B CA 1
ATOM 1981 C C . ARG B 1 106 ? -3.025 8.539 14.188 1 95.94 106 ARG B C 1
ATOM 1983 O O . ARG B 1 106 ? -3.814 8.844 15.086 1 95.94 106 ARG B O 1
ATOM 1990 N N . ALA B 1 107 ? -1.721 8.555 14.352 1 96.56 107 ALA B N 1
ATOM 1991 C CA . ALA B 1 107 ? -1.122 8.922 15.633 1 96.56 107 ALA B CA 1
ATOM 1992 C C . ALA B 1 107 ? -1.429 10.383 15.977 1 96.56 107 ALA B C 1
ATOM 1994 O O . ALA B 1 107 ? -1.878 10.68 17.094 1 96.56 107 ALA B O 1
ATOM 1995 N N . LYS B 1 108 ? -1.236 11.242 15.062 1 97 108 LYS B N 1
ATOM 1996 C CA . LYS B 1 108 ? -1.486 12.664 15.297 1 97 108 LYS B CA 1
ATOM 1997 C C . LYS B 1 108 ? -2.953 12.914 15.633 1 97 108 LYS B C 1
ATOM 1999 O O . LYS B 1 108 ? -3.264 13.68 16.547 1 97 108 LYS B O 1
ATOM 2004 N N . ALA B 1 109 ? -3.824 12.305 14.891 1 97.69 109 ALA B N 1
ATOM 2005 C CA . ALA B 1 109 ? -5.25 12.461 15.148 1 97.69 109 ALA B CA 1
ATOM 2006 C C . ALA B 1 109 ? -5.617 11.938 16.531 1 97.69 109 ALA B C 1
ATOM 2008 O O . ALA B 1 109 ? -6.387 12.57 17.266 1 97.69 109 ALA B O 1
ATOM 2009 N N . ASN B 1 110 ? -5.07 10.805 16.906 1 97.5 110 ASN B N 1
ATOM 2010 C CA . ASN B 1 110 ? -5.359 10.242 18.219 1 97.5 110 ASN B CA 1
ATOM 2011 C C . ASN B 1 110 ? -4.816 11.133 19.344 1 97.5 110 ASN B C 1
ATOM 2013 O O . ASN B 1 110 ? -5.43 11.242 20.406 1 97.5 110 ASN B O 1
ATOM 2017 N N . ILE B 1 111 ? -3.695 11.758 19.109 1 96.81 111 ILE B N 1
ATOM 2018 C CA . ILE B 1 111 ? -3.152 12.711 20.062 1 96.81 111 ILE B CA 1
ATOM 2019 C C . ILE B 1 111 ? -4.137 13.859 20.266 1 96.81 111 ILE B C 1
ATOM 2021 O O . ILE B 1 111 ? -4.445 14.242 21.391 1 96.81 111 ILE B O 1
ATOM 2025 N N . GLU B 1 112 ? -4.637 14.391 19.172 1 96.62 112 GLU B N 1
ATOM 2026 C CA . GLU B 1 112 ? -5.605 15.484 19.25 1 96.62 112 GLU B CA 1
ATOM 2027 C C . GLU B 1 112 ? -6.875 15.047 19.969 1 96.62 112 GLU B C 1
ATOM 2029 O O . GLU B 1 112 ? -7.523 15.852 20.641 1 96.62 112 GLU B O 1
ATOM 2034 N N . LEU B 1 113 ? -7.215 13.758 19.875 1 97.06 113 LEU B N 1
ATOM 2035 C CA . LEU B 1 113 ? -8.43 13.227 20.484 1 97.06 113 LEU B CA 1
ATOM 2036 C C . LEU B 1 113 ? -8.172 12.852 21.953 1 97.06 113 LEU B C 1
ATOM 2038 O O . LEU B 1 113 ? -9.109 12.508 22.672 1 97.06 113 LEU B O 1
ATOM 2042 N N . GLY B 1 114 ? -6.902 12.828 22.281 1 95.31 114 GLY B N 1
ATOM 2043 C CA . GLY B 1 114 ? -6.551 12.453 23.641 1 95.31 114 GLY B CA 1
ATOM 2044 C C . GLY B 1 114 ? -6.5 10.945 23.859 1 95.31 114 GLY B C 1
ATOM 2045 O O . GLY B 1 114 ? -6.645 10.469 24.984 1 95.31 114 GLY B O 1
ATOM 2046 N N . LYS B 1 115 ? -6.441 10.219 22.812 1 92.75 115 LYS B N 1
ATOM 2047 C CA . LYS B 1 115 ? -6.328 8.766 22.844 1 92.75 115 LYS B CA 1
ATOM 2048 C C . LYS B 1 115 ? -4.887 8.32 22.609 1 92.75 115 LYS B C 1
ATOM 2050 O O . LYS B 1 115 ? -4.406 8.336 21.469 1 92.75 115 LYS B O 1
ATOM 2055 N N . THR B 1 116 ? -4.203 7.785 23.609 1 88.62 116 THR B N 1
ATOM 2056 C CA . THR B 1 116 ? -2.764 7.598 23.469 1 88.62 116 THR B CA 1
ATOM 2057 C C . THR B 1 116 ? -2.422 6.113 23.328 1 88.62 116 THR B C 1
ATOM 2059 O O . THR B 1 116 ? -1.273 5.758 23.062 1 88.62 116 THR B O 1
ATOM 2062 N N . ASP B 1 117 ? -3.334 5.246 23.359 1 89.69 117 ASP B N 1
ATOM 2063 C CA . ASP B 1 117 ? -3.051 3.816 23.469 1 89.69 117 ASP B CA 1
ATOM 2064 C C . ASP B 1 117 ? -2.236 3.326 22.281 1 89.69 117 ASP B C 1
ATOM 2066 O O . ASP B 1 117 ? -1.265 2.586 22.438 1 89.69 117 ASP B O 1
ATOM 2070 N N . SER B 1 118 ? -2.592 3.723 21.141 1 89.88 118 SER B N 1
ATOM 2071 C CA . SER B 1 118 ? -1.936 3.174 19.969 1 89.88 118 SER B CA 1
ATOM 2072 C C . SER B 1 118 ? -0.955 4.172 19.359 1 89.88 118 SER B C 1
ATOM 2074 O O . SER B 1 118 ? -0.332 3.896 18.328 1 89.88 118 SER B O 1
ATOM 2076 N N . VAL B 1 119 ? -0.753 5.312 19.984 1 96.06 119 VAL B N 1
ATOM 2077 C CA . VAL B 1 119 ? -0.013 6.422 19.391 1 96.06 119 VAL B CA 1
ATOM 2078 C C . VAL B 1 119 ? 1.45 6.027 19.203 1 96.06 119 VAL B C 1
ATOM 2080 O O . VAL B 1 119 ? 2.006 6.184 18.125 1 96.06 119 VAL B O 1
ATOM 2083 N N . CYS B 1 120 ? 2.02 5.461 20.266 1 93.06 120 CYS B N 1
ATOM 2084 C CA . CYS B 1 120 ? 3.438 5.125 20.188 1 93.06 120 CYS B CA 1
ATOM 2085 C C . CYS B 1 120 ? 3.688 4.059 19.125 1 93.06 120 CYS B C 1
ATOM 2087 O O . CYS B 1 120 ? 4.652 4.148 18.359 1 93.06 120 CYS B O 1
ATOM 2089 N N . ASN B 1 121 ? 2.881 3.07 19.141 1 90.56 121 ASN B N 1
ATOM 2090 C CA . ASN B 1 121 ? 3.014 2.037 18.109 1 90.56 121 ASN B CA 1
ATOM 2091 C C . ASN B 1 121 ? 2.893 2.617 16.703 1 90.56 121 ASN B C 1
ATOM 2093 O O . ASN B 1 121 ? 3.691 2.291 15.828 1 90.56 121 ASN B O 1
ATOM 2097 N N . ASP B 1 122 ? 1.91 3.477 16.516 1 92.44 122 ASP B N 1
ATOM 2098 C CA . ASP B 1 122 ? 1.721 4.117 15.219 1 92.44 122 ASP B CA 1
ATOM 2099 C C . ASP B 1 122 ? 2.918 4.996 14.859 1 92.44 122 ASP B C 1
ATOM 2101 O O . ASP B 1 122 ? 3.359 5.012 13.711 1 92.44 122 ASP B O 1
ATOM 2105 N N . LEU B 1 123 ? 3.443 5.727 15.828 1 92.62 123 LEU B N 1
ATOM 2106 C CA . LEU B 1 123 ? 4.59 6.594 15.57 1 92.62 123 LEU B CA 1
ATOM 2107 C C . LEU B 1 123 ? 5.816 5.773 15.195 1 92.62 123 LEU B C 1
ATOM 2109 O O . LEU B 1 123 ? 6.566 6.145 14.289 1 92.62 123 LEU B O 1
ATOM 2113 N N . LYS B 1 124 ? 6.008 4.68 15.797 1 86.5 124 LYS B N 1
ATOM 211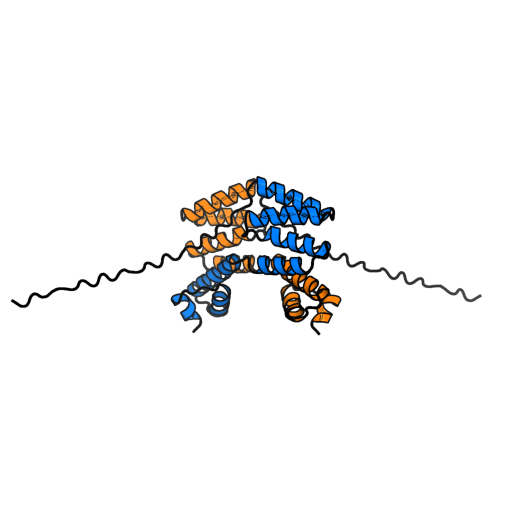4 C CA . LYS B 1 124 ? 7.105 3.783 15.438 1 86.5 124 LYS B CA 1
ATOM 2115 C C . LYS B 1 124 ? 6.957 3.275 14.008 1 86.5 124 LYS B C 1
ATOM 2117 O O . LYS B 1 124 ? 7.914 3.303 13.234 1 86.5 124 LYS B O 1
ATOM 2122 N N . LYS B 1 125 ? 5.785 2.877 13.727 1 81.5 125 LYS B N 1
ATOM 2123 C CA . LYS B 1 125 ? 5.516 2.375 12.383 1 81.5 125 LYS B CA 1
ATOM 2124 C C . LYS B 1 125 ? 5.664 3.482 11.344 1 81.5 125 LYS B C 1
ATOM 2126 O O . LYS B 1 125 ? 6.059 3.223 10.203 1 81.5 125 LYS B O 1
ATOM 2131 N N . SER B 1 126 ? 5.297 4.699 11.711 1 86.19 126 SER B N 1
ATOM 2132 C CA . SER B 1 126 ? 5.391 5.832 10.797 1 86.19 126 SER B CA 1
ATOM 2133 C C . SER B 1 126 ? 6.848 6.164 10.477 1 86.19 126 SER B C 1
ATOM 2135 O O . SER B 1 126 ? 7.137 6.789 9.453 1 86.19 126 SER B O 1
ATOM 2137 N N . GLY B 1 127 ? 7.668 5.832 11.445 1 81.81 127 GLY B N 1
ATOM 2138 C CA . GLY B 1 127 ? 9.078 6.156 11.281 1 81.81 127 GLY B CA 1
ATOM 2139 C C . GLY B 1 127 ? 9.375 7.629 11.5 1 81.81 127 GLY B C 1
ATOM 2140 O O . GLY B 1 127 ? 10.445 8.109 11.117 1 81.81 127 GLY B O 1
ATOM 2141 N N . THR B 1 128 ? 8.43 8.336 12.039 1 86.12 128 THR B N 1
ATOM 2142 C CA . THR B 1 128 ? 8.656 9.766 12.234 1 86.12 128 THR B CA 1
ATOM 2143 C C . THR B 1 128 ? 9.789 10 13.227 1 86.12 128 THR B C 1
ATOM 2145 O O . THR B 1 128 ? 10 9.203 14.141 1 86.12 128 THR B O 1
ATOM 2148 N N . GLN B 1 129 ? 10.484 11.141 13.008 1 87.31 129 GLN B N 1
ATOM 2149 C CA . GLN B 1 129 ? 11.555 11.508 13.922 1 87.31 129 GLN B CA 1
ATOM 2150 C C . GLN B 1 129 ? 11.234 12.805 14.656 1 87.31 129 GLN B C 1
ATOM 2152 O O . GLN B 1 129 ? 12.117 13.414 15.266 1 87.31 129 GLN B O 1
ATOM 2157 N N . GLU B 1 130 ? 10.008 13.164 14.484 1 90.12 130 GLU B N 1
ATOM 2158 C CA . GLU B 1 130 ? 9.578 14.383 15.172 1 90.12 130 GLU B CA 1
ATOM 2159 C C . GLU B 1 130 ? 9.609 14.188 16.688 1 90.12 130 GLU B C 1
ATOM 2161 O O . GLU B 1 130 ? 8.773 13.461 17.234 1 90.12 130 GLU B O 1
ATOM 2166 N N . LYS B 1 131 ? 10.461 14.898 17.359 1 92.56 131 LYS B N 1
ATOM 2167 C CA . LYS B 1 131 ? 10.672 14.727 18.797 1 92.56 131 LYS B CA 1
ATOM 2168 C C . LYS B 1 131 ? 9.414 15.055 19.578 1 92.56 131 LYS B C 1
ATOM 2170 O O . LYS B 1 131 ? 9.102 14.383 20.578 1 92.56 131 LYS B O 1
ATOM 2175 N N . GLU B 1 132 ? 8.688 16.109 19.188 1 94.38 132 GLU B N 1
ATOM 2176 C CA . GLU B 1 132 ? 7.465 16.516 19.875 1 94.38 132 GLU B CA 1
ATOM 2177 C C . GLU B 1 132 ? 6.449 15.375 19.906 1 94.38 132 GLU B C 1
ATOM 2179 O O . GLU B 1 132 ? 5.746 15.18 20.891 1 94.38 132 GLU B O 1
ATOM 2184 N N . LEU B 1 133 ? 6.434 14.664 18.812 1 94.75 133 LEU B N 1
ATOM 2185 C CA . LEU B 1 133 ? 5.504 13.539 18.734 1 94.75 133 LEU B CA 1
ATOM 2186 C C . LEU B 1 133 ? 6.016 12.352 19.547 1 94.75 133 LEU B C 1
ATOM 2188 O O . LEU B 1 133 ? 5.238 11.664 20.203 1 94.75 133 LEU B O 1
ATOM 2192 N N . LEU B 1 134 ? 7.289 12.18 19.469 1 93.19 134 LEU B N 1
ATOM 2193 C CA . LEU B 1 134 ? 7.895 11.023 20.125 1 93.19 134 LEU B CA 1
ATOM 2194 C C . LEU B 1 134 ? 7.824 11.148 21.641 1 93.19 134 LEU B C 1
ATOM 2196 O O . LEU B 1 134 ? 8.016 10.172 22.359 1 93.19 134 LEU B O 1
ATOM 2200 N N . LYS B 1 135 ? 7.531 12.352 22.125 1 94.06 135 LYS B N 1
ATOM 2201 C CA . LYS B 1 135 ? 7.324 12.562 23.547 1 94.06 135 LYS B CA 1
ATOM 2202 C C . LYS B 1 135 ? 6.141 11.742 24.062 1 94.06 135 LYS B C 1
ATOM 2204 O O . LYS B 1 135 ? 6.082 11.398 25.25 1 94.06 135 LYS B O 1
ATOM 2209 N N . TYR B 1 136 ? 5.219 11.406 23.203 1 92.56 136 TYR B N 1
ATOM 2210 C CA . TYR B 1 136 ? 4.031 10.656 23.578 1 92.56 136 TYR B CA 1
ATOM 2211 C C . TYR B 1 136 ? 4.367 9.18 23.797 1 92.56 136 TYR B C 1
ATOM 2213 O O . TYR B 1 136 ? 3.547 8.422 24.312 1 92.56 136 TYR B O 1
ATOM 2221 N N . CYS B 1 137 ? 5.52 8.82 23.453 1 90.38 137 CYS B N 1
ATOM 2222 C CA . CYS B 1 137 ? 5.93 7.426 23.594 1 90.38 137 CYS B CA 1
ATOM 2223 C C . CYS B 1 137 ? 6.773 7.234 24.844 1 90.38 137 CYS B C 1
ATOM 2225 O O . CYS B 1 137 ? 7.109 6.105 25.203 1 90.38 137 CYS B O 1
ATOM 2227 N N . ASN B 1 138 ? 7.27 8.266 25.406 1 81 138 ASN B N 1
ATOM 2228 C CA . ASN B 1 138 ? 8.062 8.188 26.641 1 81 138 ASN B CA 1
ATOM 2229 C C . ASN B 1 138 ? 7.176 8.219 27.875 1 81 138 ASN B C 1
ATOM 2231 O O . ASN B 1 138 ? 6.098 8.812 27.859 1 81 138 ASN B O 1
#

Sequence (276 aa):
MKKIIFFITLLSSLITFAQNEEIVDNPFTPEENTLFSKALEKLNSKKYPDAIEMLNKLISSNKEHKSPYFYLTQAYFENKQYSECVEICTKGLAIGPKENLLNYYRAKANIELGKTDSVCNDLKKSGTQEKELLKYCNMKKIIFFITLLSSLITFAQNEEIVDNPFTPEENTLFSKALEKLNSKKYPDAIEMLNKLISSNKEHKSPYFYLTQAYFENKQYSECVEICTKGLAIGPKENLLNYYRAKANIELGKTDSVCNDLKKSGTQEKELLKYCN

InterPro domains:
  IPR011990 Tetratricopeptide-like helical domain superfamily [G3DSA:1.25.40.10] (15-136)
  IPR011990 Tetratricopeptide-like helical domain superfamily [SSF48452] (33-126)

Radius of gyration: 24.83 Å; Cα contacts (8 Å, |Δi|>4): 322; chains: 2; bounding box: 62×120×48 Å

Solvent-accessible surface area (backbone atoms only — not comparable to full-atom values): 15426 Å² total; per-residue (Å²): 134,84,81,79,80,79,79,77,77,79,77,76,74,76,72,71,71,69,70,67,70,67,80,71,74,74,71,73,49,73,69,52,45,52,48,50,52,50,21,51,52,29,43,77,67,67,37,28,71,60,16,40,54,44,30,51,53,48,40,72,75,41,70,74,54,55,63,50,33,55,53,38,24,49,31,26,46,76,64,68,35,32,69,59,16,34,52,37,19,54,53,36,70,62,48,42,63,60,57,16,46,33,26,38,50,29,23,52,25,27,54,76,71,69,45,62,84,56,25,41,63,24,36,60,64,27,61,66,80,54,61,81,64,52,53,70,57,103,135,84,80,80,78,80,78,78,75,79,77,76,75,75,72,71,70,69,71,68,71,67,79,72,73,74,70,74,49,72,67,52,44,52,48,49,53,50,22,51,51,28,44,76,66,67,37,29,71,60,15,42,53,44,31,50,50,49,41,72,75,40,71,76,53,56,63,50,33,55,54,37,26,49,30,26,46,76,63,68,35,31,70,59,16,35,51,37,21,52,53,36,68,64,48,41,64,60,57,17,46,34,26,39,50,29,22,53,25,26,54,76,72,70,44,63,87,58,26,40,61,23,35,60,64,27,61,66,81,54,61,81,63,52,54,71,59,105

Foldseek 3Di:
DPPPPPPPPPPPPPPPPPPPVPPPPPPDDPVLVVLQVVLVVCVVVLVLVSSLVSLVVSCVVPVQDLVSLVSNLVSCVSVVVNVVSVVSVVSSVVRPLVVLVVLVVVLVVCVVVVHLPCNCVSPVSNVDPPVVSNVSVD/DPPPPPPPPPPPPPPPPPPPVPPPPPPDDPVLVVLQVVLVVCVVVLVLVSSLVSLVVSCVVPVQDLVSLVSNLVSCVSVVVNVVSVVSVVSSVVRPLVVLVVLVVVLVVCVVVVHLVCNCVSPVSNVDPPVVSNVSVD

pLDDT: mean 80.45, std 19.91, range [34.06, 98.44]

Secondary structure (DSSP, 8-state):
--------------------------PPPHHHHHHHHHHHHHHHTT-HHHHHHHHHHHHHH-TT-SHHHHHHHHHHHHTT-HHHHHHHHHHHHH--HHHHHHHHHHHHHHHHHT--TTHHHHHHHHT---HHHHGGG-/--------------------------PPPHHHHHHHHHHHHHHHTT-HHHHHHHHHHHHHH-TT-SHHHHHHHHHHHHTT-HHHHHHHHHHHHH--HHHHHHHHHHHHHHHHHT--TTHHHHHHHHT---HHHHGGG-

Organism: Flavobacterium columnare (strain ATCC 49512 / CIP 103533 / TG 44/87) (NCBI:txid1041826)

Nearest PDB structures (foldseek):
  1na0-assembly1_A  TM=5.992E-01  e=7.109E-04  unidentified
  6vl6-assembly1_A  TM=5.977E-01  e=1.140E-03  synthetic construct
  5hrz-assembly1_A  TM=5.913E-01  e=2.254E-03  synthetic construct
  4am9-assembly1_A  TM=6.502E-01  e=6.783E-03  Yersinia enterocolitica
  5lyp-assembly1_A  TM=6.165E-01  e=1.414E-02  Saccharomyces cerevisiae